Protein AF-0000000081830942 (afdb_homodimer)

Radius of gyration: 25.38 Å; Cα contacts (8 Å, |Δi|>4): 452; chains: 2; bounding box: 50×77×52 Å

Sequence (238 aa):
LKRPHMENINNFLWEEYLHETGSTAAPSSAFALRAPHGFQVNYRLEAVDRRNPVLIRVATVTDTEDYRVKVLFTLVHYDGWSTLFDVWLDSDHPDLHPVGWCQRTGHPLEPPPGQMQTRLKRPHMENINNFLWEEYLHETGSTAAPSSAFALRAPHGFQVNYRLEAVDRRNPVLIRVATVTDTEDYRVKVLFTLVHYDGWSTLFDVWLDSDHPDLHPVGWCQRTGHPLEPPPGQMQTR

Foldseek 3Di:
DPPPPVPCVVPDDPVVVCVVVVHDDDDPVVPDDDDFDDDDFQDWWWFQDPVHRLAIEIWTFHDDDRFKTWIWGQDADVVPDGPIDIDIDGSPDPRIGGPCPCVVVVRDYDYHHPVPPDD/DPPPPVPCPVPDDPVVVCVVVVHDDDDPVVPDDDDFDDDDFQDWWWFQDPVHRLAIEIWTFHDDDRFKTWIWGQDADVVPPGDIDIDIDGSPDPRTGGPCPCVVVVRDYDYHHPVPPDD

pLDDT: mean 82.34, std 19.55, range [29.19, 98.25]

Organism: Nothobranchius furzeri (NCBI:txid105023)

Nearest PDB structures (foldseek):
  3p8h-assembly3_C  TM=7.926E-01  e=5.021E-12  Homo sapiens
  2rjc-assembly3_C  TM=7.967E-01  e=6.761E-12  Homo sapiens
  2rjd-assembly1_A  TM=7.859E-01  e=7.176E-12  Homo sapiens
  2rjc-assembly2_B  TM=7.724E-01  e=1.026E-11  Homo sapiens
  2rjf-assembly1_A  TM=7.878E-01  e=1.466E-11  Homo sapiens

InterPro domains:
  IPR004092 Mbt repeat domain [PF02820] (44-114)
  IPR004092 Mbt repeat domain [PS51079] (12-112)
  IPR004092 Mbt repeat domain [SM00561] (12-112)
  IPR050548 Polycomb group and chromatin remodeling factors [PTHR12247] (39-113)

Secondary structure (DSSP, 8-state):
-------------HHHHHHHHT-EEPPGGGGPPPPPP---TTEEEEEE-TTSTT-EEEEEEEEE-SSEEEEEE----TTS----EEEEEETT-TTEE-TTHHHHHT--EEPPTT-----/-------------HHHHHHHHT-EEPPGGGGPPPPPP---TTEEEEEE-TTSTT-EEEEEEEEE-SSEEEEEEE---TTS---EEEEEEETT-TTEE-TTHHHHHTPPEEPPTT-----

Solvent-accessible surface area (backbone atoms only — not comparable to full-atom values): 13636 Å² total; per-residue (Å²): 131,80,70,76,69,76,66,60,66,58,71,63,48,64,70,59,50,29,64,77,67,70,45,42,68,40,57,70,78,31,59,49,67,75,74,76,61,65,74,50,69,55,20,30,30,31,27,49,35,81,93,44,71,88,41,31,27,40,27,31,27,74,40,75,56,77,64,30,33,26,34,33,38,48,38,59,41,90,87,64,70,49,64,62,52,73,44,78,38,55,46,47,40,88,54,53,37,43,64,62,47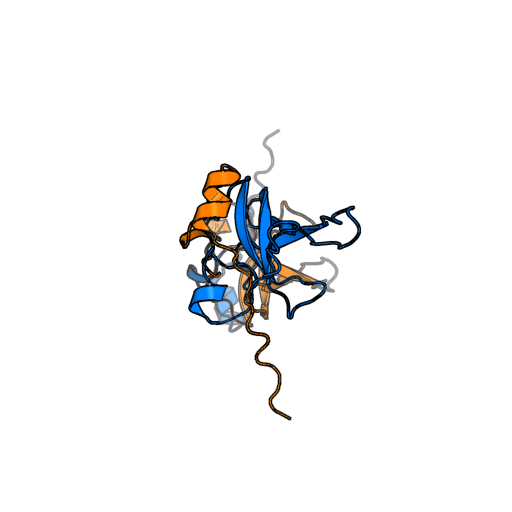,37,71,75,72,68,46,61,65,44,55,39,51,82,50,60,52,82,126,130,78,70,76,68,76,67,62,68,56,72,63,48,65,70,59,50,30,62,76,67,72,45,44,68,41,56,70,77,29,58,50,66,76,72,75,61,65,73,48,68,55,20,32,31,32,29,49,35,80,92,45,72,87,40,31,28,42,27,32,27,74,40,75,55,77,64,30,33,27,34,32,38,48,36,60,39,90,86,64,65,53,58,65,53,73,47,80,38,54,45,48,39,86,53,53,37,43,65,62,46,38,72,76,71,68,46,61,64,43,55,39,53,83,50,60,51,81,127

Structure (mmCIF, N/CA/C/O backbone):
data_AF-0000000081830942-model_v1
#
loop_
_entity.id
_entity.type
_entity.pdbx_description
1 polymer 'Uncharacterized protein'
#
loop_
_atom_site.group_PDB
_atom_site.id
_atom_site.type_symbol
_atom_site.label_atom_id
_atom_site.label_alt_id
_atom_site.label_comp_id
_atom_site.label_asym_id
_atom_site.label_entity_id
_atom_site.label_seq_id
_atom_site.pdbx_PDB_ins_code
_atom_site.Cartn_x
_atom_site.Cartn_y
_atom_site.Cartn_z
_atom_site.occupancy
_atom_site.B_iso_or_equiv
_atom_site.auth_seq_id
_atom_site.auth_comp_id
_atom_site.auth_asym_id
_atom_site.auth_atom_id
_atom_site.pdbx_PDB_model_num
ATOM 1 N N . LEU A 1 1 ? 25.406 36.438 5.25 1 29.19 1 LEU A N 1
ATOM 2 C CA . LEU A 1 1 ? 23.984 36.656 5.043 1 29.19 1 LEU A CA 1
ATOM 3 C C . LEU A 1 1 ? 23.156 35.594 5.715 1 29.19 1 LEU A C 1
ATOM 5 O O . LEU A 1 1 ? 23.25 34.406 5.352 1 29.19 1 LEU A O 1
ATOM 9 N N . LYS A 1 2 ? 22.906 35.688 7.023 1 34.06 2 LYS A N 1
ATOM 10 C CA . LYS A 1 2 ? 22.219 34.75 7.91 1 34.06 2 LYS A CA 1
ATOM 11 C C . LYS A 1 2 ? 20.859 34.344 7.336 1 34.06 2 LYS A C 1
ATOM 13 O O . LYS A 1 2 ? 20.078 35.219 6.902 1 34.06 2 LYS A O 1
ATOM 18 N N . ARG A 1 3 ? 20.75 33.344 6.719 1 38.28 3 ARG A N 1
ATOM 19 C CA . ARG A 1 3 ? 19.5 32.875 6.141 1 38.28 3 ARG A CA 1
ATOM 20 C C . ARG A 1 3 ? 18.328 33.094 7.102 1 38.28 3 ARG A C 1
ATOM 22 O O . ARG A 1 3 ? 18.406 32.719 8.273 1 38.28 3 ARG A O 1
ATOM 29 N N . PRO A 1 4 ? 17.578 34.281 6.953 1 35.97 4 PRO A N 1
ATOM 30 C CA . PRO A 1 4 ? 16.469 34.5 7.895 1 35.97 4 PRO A CA 1
ATOM 31 C C . PRO A 1 4 ? 15.812 33.219 8.359 1 35.97 4 PRO A C 1
ATOM 33 O O . PRO A 1 4 ? 15.656 32.281 7.578 1 35.97 4 PRO A O 1
ATOM 36 N N . HIS A 1 5 ? 16.297 32.625 9.398 1 38 5 HIS A N 1
ATOM 37 C CA . HIS A 1 5 ? 15.594 31.547 10.102 1 38 5 HIS A CA 1
ATOM 38 C C . HIS A 1 5 ? 14.086 31.734 10.016 1 38 5 HIS A C 1
ATOM 40 O O . HIS A 1 5 ? 13.555 32.75 10.445 1 38 5 HIS A O 1
ATOM 46 N N . MET A 1 6 ? 13.492 31.641 8.844 1 38 6 MET A N 1
ATOM 47 C CA . MET A 1 6 ? 12.039 31.734 8.82 1 38 6 MET A CA 1
ATOM 48 C C . MET A 1 6 ? 11.445 31.25 10.141 1 38 6 MET A C 1
ATOM 50 O O . MET A 1 6 ? 11.492 30.062 10.453 1 38 6 MET A O 1
ATOM 54 N N . GLU A 1 7 ? 11.875 31.812 11.211 1 40.22 7 GLU A N 1
ATOM 55 C CA . GLU A 1 7 ? 11.188 31.656 12.484 1 40.22 7 GLU A CA 1
ATOM 56 C C . GLU A 1 7 ? 9.688 31.438 12.281 1 40.22 7 GLU A C 1
ATOM 58 O O . GLU A 1 7 ? 9.008 32.281 11.68 1 40.22 7 GLU A O 1
ATOM 63 N N . ASN A 1 8 ? 9.234 30.406 11.719 1 45.81 8 ASN A N 1
ATOM 64 C CA . ASN A 1 8 ? 7.82 30.047 11.695 1 45.81 8 ASN A CA 1
ATOM 65 C C . ASN A 1 8 ? 7.105 30.547 12.953 1 45.81 8 ASN A C 1
ATOM 67 O O . ASN A 1 8 ? 7.117 29.875 13.984 1 45.81 8 ASN A O 1
ATOM 71 N N . ILE A 1 9 ? 7.262 31.688 13.328 1 47.25 9 ILE A N 1
ATOM 72 C CA . ILE A 1 9 ? 6.547 32.312 14.445 1 47.25 9 ILE A CA 1
ATOM 73 C C . ILE A 1 9 ? 5.07 31.922 14.375 1 47.25 9 ILE A C 1
ATOM 75 O O . ILE A 1 9 ? 4.199 32.781 14.484 1 47.25 9 ILE A O 1
ATOM 79 N N . ASN A 1 10 ? 4.625 31.109 13.453 1 55.53 10 ASN A N 1
ATOM 80 C CA . ASN A 1 10 ? 3.186 30.891 13.414 1 55.53 10 ASN A CA 1
ATOM 81 C C . ASN A 1 10 ? 2.662 30.391 14.766 1 55.53 10 ASN A C 1
ATOM 83 O O . ASN A 1 10 ? 3.334 29.625 15.445 1 55.53 10 ASN A O 1
ATOM 87 N N . ASN A 1 11 ? 2.061 31.312 15.492 1 72.12 11 ASN A N 1
ATOM 88 C CA . ASN A 1 11 ? 1.332 31.141 16.75 1 72.12 11 ASN A CA 1
ATOM 89 C C . ASN A 1 11 ? 0.283 30.031 16.641 1 72.12 11 ASN A C 1
ATOM 91 O O . ASN A 1 11 ? -0.71 30.047 17.375 1 72.12 11 ASN A O 1
ATOM 95 N N . PHE A 1 12 ? 0.471 29.266 15.75 1 84.25 12 PHE A N 1
ATOM 96 C CA . PHE A 1 12 ? -0.52 28.203 15.602 1 84.25 12 PHE A CA 1
ATOM 97 C C . PHE A 1 12 ? -0.335 27.141 16.672 1 84.25 12 PHE A C 1
ATOM 99 O O . PHE A 1 12 ? 0.773 26.641 16.875 1 84.25 12 PHE A O 1
ATOM 106 N N . LEU A 1 13 ? -1.499 26.969 17.375 1 87.38 13 LEU A N 1
ATOM 107 C CA . LEU A 1 13 ? -1.515 25.922 18.391 1 87.38 13 LEU A CA 1
ATOM 108 C C . LEU A 1 13 ? -2.543 24.859 18.047 1 87.38 13 LEU A C 1
ATOM 110 O O . LEU A 1 13 ? -3.742 25.141 17.984 1 87.38 13 LEU A O 1
ATOM 114 N N . TRP A 1 14 ? -2.086 23.609 18 1 92.81 14 TRP A N 1
ATOM 115 C CA . TRP A 1 14 ? -2.969 22.5 17.625 1 92.81 14 TRP A CA 1
ATOM 116 C C . TRP A 1 14 ? -4.098 22.344 18.625 1 92.81 14 TRP A C 1
ATOM 118 O O . TRP A 1 14 ? -5.25 22.125 18.25 1 92.81 14 TRP A O 1
ATOM 128 N N . GLU A 1 15 ? -3.709 22.391 19.844 1 92.94 15 GLU A N 1
ATOM 129 C CA . GLU A 1 15 ? -4.707 22.172 20.891 1 92.94 15 GLU A CA 1
ATOM 130 C C . GLU A 1 15 ? -5.875 23.156 20.75 1 92.94 15 GLU A C 1
ATOM 132 O O . GLU A 1 15 ? -7.039 22.75 20.812 1 92.94 15 GLU A O 1
ATOM 137 N N . GLU A 1 16 ? -5.562 24.391 20.562 1 89.88 16 GLU A N 1
ATOM 138 C CA . GLU A 1 16 ? -6.59 25.406 20.391 1 89.88 16 GLU A CA 1
ATOM 139 C C . GLU A 1 16 ? -7.383 25.188 19.109 1 89.88 16 GLU A C 1
ATOM 141 O O . GLU A 1 16 ? -8.609 25.281 19.109 1 89.88 16 GLU A O 1
ATOM 146 N N . TYR A 1 17 ? -6.723 24.875 18.078 1 89.31 17 TYR A N 1
ATOM 147 C CA . TYR A 1 17 ? -7.348 24.672 16.781 1 89.31 17 TYR A CA 1
ATOM 148 C C . TYR A 1 17 ? -8.328 23.5 16.812 1 89.31 17 TYR A C 1
ATOM 150 O O . TYR A 1 17 ? -9.461 23.625 16.344 1 89.31 17 TYR A O 1
ATOM 158 N N . LEU A 1 18 ? -7.863 22.359 17.375 1 92.56 18 LEU A N 1
ATOM 159 C CA . LEU A 1 18 ? -8.711 21.172 17.469 1 92.56 18 LEU A CA 1
ATOM 160 C C . LEU A 1 18 ? -9.961 21.453 18.297 1 92.56 18 LEU A C 1
ATOM 162 O O . LEU A 1 18 ? -11.062 21.031 17.938 1 92.56 18 LEU A O 1
ATOM 166 N N . HIS A 1 19 ? -9.75 22.188 19.406 1 91.5 19 HIS A N 1
ATOM 167 C CA . HIS A 1 19 ? -10.867 22.531 20.281 1 91.5 19 HIS A CA 1
ATOM 168 C C . HIS A 1 19 ? -11.859 23.453 19.562 1 91.5 19 HIS A C 1
ATOM 170 O O . HIS A 1 19 ? -13.07 23.188 19.578 1 91.5 19 HIS A O 1
ATOM 176 N N . GLU A 1 20 ? -11.414 24.453 18.922 1 86.44 20 GLU A N 1
ATOM 177 C CA . GLU A 1 20 ? -12.25 25.453 18.266 1 86.44 20 GLU A CA 1
ATOM 178 C C . GLU A 1 20 ? -13.031 24.828 17.094 1 86.44 20 GLU A C 1
ATOM 180 O O . GLU A 1 20 ? -14.172 25.219 16.828 1 86.44 20 GLU A O 1
ATOM 185 N N . THR A 1 21 ? -12.438 23.891 16.422 1 85.44 21 THR A N 1
ATOM 186 C CA . THR A 1 21 ? -13.062 23.328 15.227 1 85.44 21 THR A CA 1
ATOM 187 C C . THR A 1 21 ? -13.82 22.047 15.562 1 85.44 21 THR A C 1
ATOM 189 O O . THR A 1 21 ? -14.523 21.5 14.719 1 85.44 21 THR A O 1
ATOM 192 N N . GLY A 1 22 ? -13.641 21.547 16.719 1 89.38 22 GLY A N 1
ATOM 193 C CA . GLY A 1 22 ? -14.273 20.281 17.062 1 89.38 22 GLY A CA 1
ATOM 194 C C . GLY A 1 22 ? -13.711 19.094 16.312 1 89.38 22 GLY A C 1
ATOM 195 O O . GLY A 1 22 ? -14.438 18.172 15.969 1 89.38 22 GLY A O 1
ATOM 196 N N . SER A 1 23 ? -12.414 19.234 16.047 1 89.56 23 SER A N 1
ATOM 197 C CA . SER A 1 23 ? -11.766 18.172 15.273 1 89.56 23 SER A CA 1
ATOM 198 C C . SER A 1 23 ? -10.906 17.281 16.156 1 89.56 23 SER A C 1
ATOM 200 O O . SER A 1 23 ? -10.625 17.625 17.312 1 89.56 23 SER A O 1
ATOM 202 N N . THR A 1 24 ? -10.586 16.062 15.555 1 96.06 24 THR A N 1
ATOM 203 C CA . THR A 1 24 ? -9.773 15.086 16.266 1 96.06 24 THR A CA 1
ATOM 204 C C . THR A 1 24 ? -8.461 14.836 15.531 1 96.06 24 THR A C 1
ATOM 206 O O . THR A 1 24 ? -8.445 14.727 14.305 1 96.06 24 THR A O 1
ATOM 209 N N . ALA A 1 25 ? -7.449 14.82 16.312 1 97.69 25 ALA A N 1
ATOM 210 C CA . ALA A 1 25 ? -6.16 14.438 15.742 1 97.69 25 ALA A CA 1
ATOM 211 C C . ALA A 1 25 ? -6.152 12.969 15.328 1 97.69 25 ALA A C 1
ATOM 213 O O . ALA A 1 25 ? -6.66 12.109 16.062 1 97.69 25 ALA A O 1
ATOM 214 N N . ALA A 1 26 ? -5.578 12.688 14.18 1 98.25 26 ALA A N 1
ATOM 215 C CA . ALA A 1 26 ? -5.363 11.289 13.828 1 98.25 26 ALA A CA 1
ATOM 216 C C . ALA A 1 26 ? -4.449 10.602 14.836 1 98.25 26 ALA A C 1
ATOM 218 O O . ALA A 1 26 ? -3.422 11.164 15.234 1 98.25 26 ALA A O 1
ATOM 219 N N . PRO A 1 27 ? -4.82 9.445 15.203 1 97.31 27 PRO A N 1
ATOM 220 C CA . PRO A 1 27 ? -3.949 8.734 16.141 1 97.31 27 PRO A CA 1
ATOM 221 C C . PRO A 1 27 ? -2.598 8.367 15.539 1 97.31 27 PRO A C 1
ATOM 223 O O . PRO A 1 27 ? -2.508 8.086 14.344 1 97.31 27 PRO A O 1
ATOM 226 N N . SER A 1 28 ? -1.588 8.312 16.406 1 96.38 28 SER A N 1
ATOM 227 C CA . SER A 1 28 ? -0.229 8.031 15.945 1 96.38 28 SER A CA 1
ATOM 228 C C . SER A 1 28 ? -0.146 6.68 15.25 1 96.38 28 SER A C 1
ATOM 230 O O . SER A 1 28 ? 0.65 6.5 14.328 1 96.38 28 SER A O 1
ATOM 232 N N . SER A 1 29 ? -0.905 5.773 15.633 1 95.5 29 SER A N 1
ATOM 233 C CA . SER A 1 29 ? -0.875 4.426 15.078 1 95.5 29 SER A CA 1
ATOM 234 C C . SER A 1 29 ? -1.312 4.418 13.617 1 95.5 29 SER A C 1
ATOM 236 O O . SER A 1 29 ? -1.014 3.479 12.875 1 95.5 29 SER A O 1
ATOM 238 N N . ALA A 1 30 ? -2.002 5.426 13.188 1 96.19 30 ALA A N 1
ATOM 239 C CA . ALA A 1 30 ? -2.488 5.496 11.812 1 96.19 30 ALA A CA 1
ATOM 240 C C . ALA A 1 30 ? -1.345 5.77 10.836 1 96.19 30 ALA A C 1
ATOM 242 O O . ALA A 1 30 ? -1.464 5.504 9.641 1 96.19 30 ALA A O 1
ATOM 243 N N . PHE A 1 31 ? -0.245 6.203 11.352 1 96.31 31 PHE A N 1
ATOM 244 C CA . PHE A 1 31 ? 0.849 6.648 10.492 1 96.31 31 PHE A CA 1
ATOM 245 C C . PHE A 1 31 ? 1.896 5.551 10.336 1 96.31 31 PHE A C 1
ATOM 247 O O . PHE A 1 31 ? 3.047 5.828 9.992 1 96.31 31 PHE A O 1
ATOM 254 N N . ALA A 1 32 ? 1.534 4.359 10.594 1 90.5 32 ALA A N 1
ATOM 255 C CA . ALA A 1 32 ? 2.475 3.25 10.461 1 90.5 32 ALA A CA 1
ATOM 256 C C . ALA A 1 32 ? 2.893 3.055 9.008 1 90.5 32 ALA A C 1
ATOM 258 O O . ALA A 1 32 ? 2.055 3.086 8.102 1 90.5 32 ALA A O 1
ATOM 259 N N . LEU A 1 33 ? 4.188 2.875 8.875 1 87.19 33 LEU A N 1
ATOM 260 C CA . LEU A 1 33 ? 4.719 2.605 7.543 1 87.19 33 LEU A CA 1
ATOM 261 C C . LEU A 1 33 ? 4.578 1.129 7.191 1 87.19 33 LEU A C 1
ATOM 263 O O . LEU A 1 33 ? 4.555 0.274 8.078 1 87.19 33 LEU A O 1
ATOM 267 N N . ARG A 1 34 ? 4.469 0.939 5.934 1 86.38 34 ARG A N 1
ATOM 268 C CA . ARG A 1 34 ? 4.336 -0.431 5.449 1 86.38 34 ARG A CA 1
ATOM 269 C C . ARG A 1 34 ? 5.652 -1.192 5.594 1 86.38 34 ARG A C 1
ATOM 271 O O . ARG A 1 34 ? 6.719 -0.655 5.301 1 86.38 34 ARG A O 1
ATOM 278 N N . ALA A 1 35 ? 5.516 -2.42 6.051 1 86 35 ALA A N 1
ATOM 279 C CA . ALA A 1 35 ? 6.695 -3.273 6.168 1 86 35 ALA A CA 1
ATOM 280 C C . ALA A 1 35 ? 7.211 -3.688 4.793 1 86 35 ALA A C 1
ATOM 282 O O . ALA A 1 35 ? 6.43 -3.867 3.857 1 86 35 ALA A O 1
ATOM 283 N N . PRO A 1 36 ? 8.555 -3.74 4.668 1 88.75 36 PRO A N 1
ATOM 284 C CA . PRO A 1 36 ? 9.07 -4.309 3.42 1 88.75 36 PRO A CA 1
ATOM 285 C C . PRO A 1 36 ? 8.539 -5.711 3.143 1 88.75 36 PRO A C 1
ATOM 287 O O . PRO A 1 36 ? 8.258 -6.469 4.078 1 88.75 36 PRO A O 1
ATOM 290 N N . HIS A 1 37 ? 8.32 -5.836 1.915 1 92.19 37 HIS A N 1
ATOM 291 C CA . HIS A 1 37 ? 7.895 -7.191 1.585 1 92.19 37 HIS A CA 1
ATOM 292 C C . HIS A 1 37 ? 9.086 -8.133 1.474 1 92.19 37 HIS A C 1
ATOM 294 O O . HIS A 1 37 ? 10.234 -7.691 1.527 1 92.19 37 HIS A O 1
ATOM 300 N N . GLY A 1 38 ? 8.945 -9.461 1.44 1 95 38 GLY A N 1
ATOM 301 C CA . GLY A 1 38 ? 10 -10.469 1.437 1 95 38 GLY A CA 1
ATOM 302 C C . GLY A 1 38 ? 10.188 -11.125 0.084 1 95 38 GLY A C 1
ATOM 303 O O . GLY A 1 38 ? 10.938 -12.094 -0.039 1 95 38 GLY A O 1
ATOM 304 N N . PHE A 1 39 ? 9.594 -10.531 -0.965 1 97.56 39 PHE A N 1
ATOM 305 C CA . PHE A 1 39 ? 9.742 -11.117 -2.291 1 97.56 39 PHE A CA 1
ATOM 306 C C . PHE A 1 39 ? 11.125 -10.844 -2.859 1 97.56 39 PHE A C 1
ATOM 308 O O . PHE A 1 39 ? 11.688 -9.766 -2.656 1 97.56 39 PHE A O 1
ATOM 315 N N . GLN A 1 40 ? 11.633 -11.797 -3.545 1 97.06 40 GLN A N 1
ATOM 316 C CA . GLN A 1 40 ? 12.883 -11.664 -4.297 1 97.06 40 GLN A CA 1
ATOM 317 C C . GLN A 1 40 ? 12.711 -12.156 -5.73 1 97.06 40 GLN A C 1
ATOM 319 O O . GLN A 1 40 ? 11.867 -13.008 -6.008 1 97.06 40 GLN A O 1
ATOM 324 N N . VAL A 1 41 ? 13.57 -11.586 -6.566 1 94.81 41 VAL A N 1
ATOM 325 C CA . VAL A 1 41 ? 13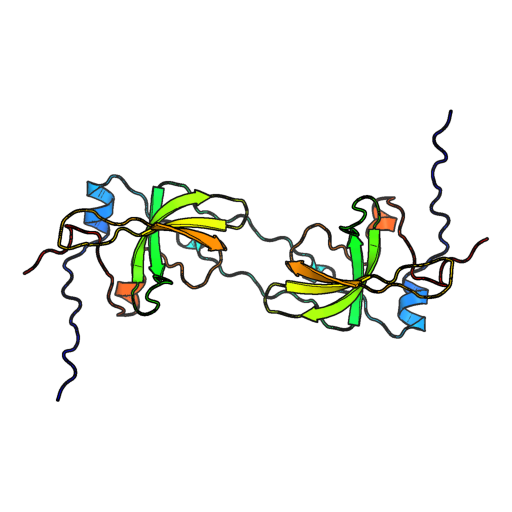.57 -12.016 -7.961 1 94.81 41 VAL A CA 1
ATOM 326 C C . VAL A 1 41 ? 13.828 -13.523 -8.039 1 94.81 41 VAL A C 1
ATOM 328 O O . VAL A 1 41 ? 14.641 -14.055 -7.281 1 94.81 41 VAL A O 1
ATOM 331 N N . ASN A 1 42 ? 13.117 -14.156 -8.883 1 93.5 42 ASN A N 1
ATOM 332 C CA . ASN A 1 42 ? 13.227 -15.586 -9.18 1 93.5 42 ASN A CA 1
ATOM 333 C C . ASN A 1 42 ? 12.359 -16.422 -8.25 1 93.5 42 ASN A C 1
ATOM 335 O O . ASN A 1 42 ? 12.234 -17.641 -8.43 1 93.5 42 ASN A O 1
ATOM 339 N N . TYR A 1 43 ? 11.758 -15.805 -7.312 1 96.88 43 TYR A N 1
ATOM 340 C CA . TYR A 1 43 ? 10.789 -16.547 -6.5 1 96.88 43 TYR A CA 1
ATOM 341 C C . TYR A 1 43 ? 9.609 -17 -7.344 1 96.88 43 TYR A C 1
ATOM 343 O O . TYR A 1 43 ? 9.188 -16.312 -8.266 1 96.88 43 TYR A O 1
ATOM 351 N N . ARG A 1 44 ? 9.07 -18.156 -6.965 1 96.06 44 ARG A N 1
ATOM 352 C CA . ARG A 1 44 ? 7.871 -18.703 -7.594 1 96.06 44 ARG A CA 1
ATOM 353 C C . ARG A 1 44 ? 6.664 -18.578 -6.672 1 96.06 44 ARG A C 1
ATOM 355 O O . ARG A 1 44 ? 6.793 -18.703 -5.453 1 96.06 44 ARG A O 1
ATOM 362 N N . LEU A 1 45 ? 5.559 -18.344 -7.277 1 97.25 45 LEU A N 1
ATOM 363 C CA . LEU A 1 45 ? 4.297 -18.188 -6.562 1 97.25 45 LEU A CA 1
ATOM 364 C C . LEU A 1 45 ? 3.111 -18.516 -7.469 1 97.25 45 LEU A C 1
ATOM 366 O O . LEU A 1 45 ? 3.299 -18.906 -8.625 1 97.25 45 LEU A O 1
ATOM 370 N N . GLU A 1 46 ? 1.957 -18.609 -6.867 1 96.5 46 GLU A N 1
ATOM 371 C CA . GLU A 1 46 ? 0.697 -18.719 -7.594 1 96.5 46 GLU A CA 1
ATOM 372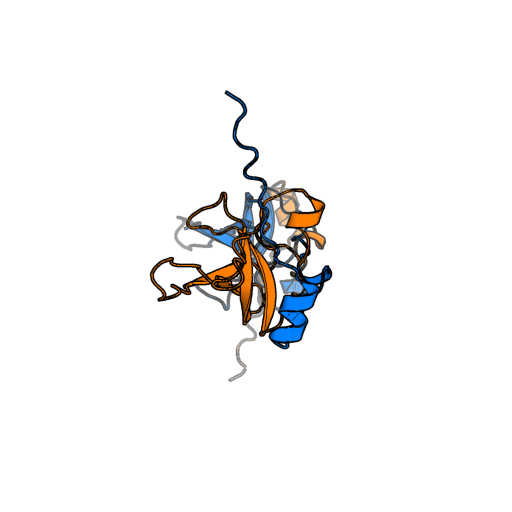 C C . GLU A 1 46 ? -0.024 -17.375 -7.656 1 96.5 46 GLU A C 1
ATOM 374 O O . GLU A 1 46 ? -0.125 -16.672 -6.652 1 96.5 46 GLU A O 1
ATOM 379 N N . ALA A 1 47 ? -0.419 -16.953 -8.875 1 96.56 47 ALA A N 1
ATOM 380 C CA . ALA A 1 47 ? -1.062 -15.648 -9 1 96.56 47 ALA A CA 1
ATOM 381 C C . ALA A 1 47 ? -2.283 -15.727 -9.914 1 96.56 47 ALA A C 1
ATOM 383 O O . ALA A 1 47 ? -2.285 -16.484 -10.891 1 96.56 47 ALA A O 1
ATOM 384 N N . VAL A 1 48 ? -3.283 -14.906 -9.562 1 95.81 48 VAL A N 1
ATOM 385 C CA . VAL A 1 48 ? -4.469 -14.773 -10.398 1 95.81 48 VAL A CA 1
ATOM 386 C C . VAL A 1 48 ? -4.109 -14.031 -11.688 1 95.81 48 VAL A C 1
ATOM 388 O O . VAL A 1 48 ? -3.457 -12.984 -11.641 1 95.81 48 VAL A O 1
ATOM 391 N N . ASP A 1 49 ? -4.496 -14.609 -12.789 1 89.75 49 ASP A N 1
ATOM 392 C CA . ASP A 1 49 ? -4.359 -13.914 -14.062 1 89.75 49 ASP A CA 1
ATOM 393 C C . ASP A 1 49 ? -5.406 -12.812 -14.203 1 89.75 49 ASP A C 1
ATOM 395 O O . ASP A 1 49 ? -6.586 -13.094 -14.43 1 89.75 49 ASP A O 1
ATOM 399 N N . ARG A 1 50 ? -4.988 -11.625 -14.219 1 88 50 ARG A N 1
ATOM 400 C CA . ARG A 1 50 ? -5.922 -10.5 -14.195 1 88 50 ARG A CA 1
ATOM 401 C C . ARG A 1 50 ? -6.68 -10.391 -15.516 1 88 50 ARG A C 1
ATOM 403 O O . ARG A 1 50 ? -7.754 -9.789 -15.57 1 88 50 ARG A O 1
ATOM 410 N N . ARG A 1 51 ? -6.094 -10.875 -16.578 1 84.75 51 ARG A N 1
ATOM 411 C CA . ARG A 1 51 ? -6.766 -10.906 -17.859 1 84.75 51 ARG A CA 1
ATOM 412 C C . ARG A 1 51 ? -7.859 -11.969 -17.891 1 84.75 51 ARG A C 1
ATOM 414 O O . ARG A 1 51 ? -8.812 -11.875 -18.672 1 84.75 51 ARG A O 1
ATOM 421 N N . ASN A 1 52 ? -7.66 -12.945 -17.062 1 87.31 52 ASN A N 1
ATOM 422 C CA . ASN A 1 52 ? -8.641 -14.008 -16.844 1 87.31 52 ASN A CA 1
ATOM 423 C C . ASN A 1 52 ? -8.742 -14.367 -15.359 1 87.31 52 ASN A C 1
ATOM 425 O O . ASN A 1 52 ? -8.203 -15.383 -14.93 1 87.31 52 ASN A O 1
ATOM 429 N N . PRO A 1 53 ? -9.516 -13.641 -14.602 1 91.38 53 PRO A N 1
ATOM 430 C CA . PRO A 1 53 ? -9.469 -13.695 -13.141 1 91.38 53 PRO A CA 1
ATOM 431 C C . PRO A 1 53 ? -9.945 -15.039 -12.586 1 91.38 53 PRO A C 1
ATOM 433 O O . PRO A 1 53 ? -9.812 -15.305 -11.391 1 91.38 53 PRO A O 1
ATOM 436 N N . VAL A 1 54 ? -10.367 -15.992 -13.391 1 91.31 54 VAL A N 1
ATOM 437 C CA . VAL A 1 54 ? -10.766 -17.312 -12.922 1 91.31 54 VAL A CA 1
ATOM 438 C C . VAL A 1 54 ? -9.539 -18.234 -12.867 1 91.31 54 VAL A C 1
ATOM 440 O O . VAL A 1 54 ? -9.578 -19.297 -12.25 1 91.31 54 VAL A O 1
ATOM 443 N N . LEU A 1 55 ? -8.516 -17.797 -13.547 1 90.25 55 LEU A N 1
ATOM 444 C CA . LEU A 1 55 ? -7.34 -18.656 -13.656 1 90.25 55 LEU A CA 1
ATOM 445 C C . LEU A 1 55 ? -6.273 -18.234 -12.648 1 90.25 55 LEU A C 1
ATOM 447 O O . LEU A 1 55 ? -6 -17.047 -12.477 1 90.25 55 LEU A O 1
ATOM 451 N N . ILE A 1 56 ? -5.777 -19.156 -11.945 1 93.81 56 ILE A N 1
ATOM 452 C CA . ILE A 1 56 ? -4.574 -19 -11.141 1 93.81 56 ILE A CA 1
ATOM 453 C C . ILE A 1 56 ? -3.408 -19.734 -11.805 1 93.81 56 ILE A C 1
ATOM 455 O O . ILE A 1 56 ? -3.527 -20.906 -12.164 1 93.81 56 ILE A O 1
ATOM 459 N N . ARG A 1 57 ? -2.277 -19 -12.023 1 92.44 57 ARG A N 1
ATOM 460 C CA . ARG A 1 57 ? -1.158 -19.547 -12.773 1 92.44 57 ARG A CA 1
ATOM 461 C C . ARG A 1 57 ? 0.133 -19.484 -11.969 1 92.44 57 ARG A C 1
ATOM 463 O O . ARG A 1 57 ? 0.258 -18.672 -11.047 1 92.44 57 ARG A O 1
ATOM 470 N N . VAL A 1 58 ? 1.033 -20.391 -12.391 1 92.94 58 VAL A N 1
ATOM 471 C CA . VAL A 1 58 ? 2.406 -20.281 -11.906 1 92.94 58 VAL A CA 1
ATOM 472 C C . VAL A 1 58 ? 3.006 -18.953 -12.383 1 92.94 58 VAL A C 1
ATOM 474 O O . VAL A 1 58 ? 2.855 -18.578 -13.555 1 92.94 58 VAL A O 1
ATOM 477 N N . ALA A 1 59 ? 3.625 -18.281 -11.391 1 94.19 59 ALA A N 1
ATOM 478 C CA . ALA A 1 59 ? 4.234 -16.984 -11.719 1 94.19 59 ALA A CA 1
ATOM 479 C C . ALA A 1 59 ? 5.637 -16.875 -11.125 1 94.19 59 ALA A C 1
ATOM 481 O O . ALA A 1 59 ? 5.969 -17.578 -10.164 1 94.19 59 ALA A O 1
ATOM 482 N N . THR A 1 60 ? 6.457 -16.062 -11.758 1 93.94 60 THR A N 1
ATOM 483 C CA . THR A 1 60 ? 7.816 -15.766 -11.328 1 93.94 60 THR A CA 1
ATOM 484 C C . THR A 1 60 ? 7.969 -14.281 -10.992 1 93.94 60 THR A C 1
ATOM 486 O O . THR A 1 60 ? 7.496 -13.422 -11.734 1 93.94 60 THR A O 1
ATOM 489 N N . VAL A 1 61 ? 8.57 -14.047 -9.828 1 96.06 61 VAL A N 1
ATOM 490 C CA . VAL A 1 61 ? 8.93 -12.664 -9.547 1 96.06 61 VAL A CA 1
ATOM 491 C C . VAL A 1 61 ? 10.102 -12.242 -10.422 1 96.06 61 VAL A C 1
ATOM 493 O O . VAL A 1 61 ? 11.18 -12.836 -10.352 1 96.06 61 VAL A O 1
ATOM 496 N N . THR A 1 62 ? 9.922 -11.195 -11.227 1 95.06 62 THR A N 1
ATOM 497 C CA . THR A 1 62 ? 10.961 -10.82 -12.18 1 95.06 62 THR A CA 1
ATOM 498 C C . THR A 1 62 ? 11.594 -9.484 -11.789 1 95.06 62 THR A C 1
ATOM 500 O O . THR A 1 62 ? 12.664 -9.125 -12.273 1 95.06 62 THR A O 1
ATOM 503 N N . ASP A 1 63 ? 10.93 -8.734 -10.914 1 96.56 63 ASP A N 1
ATOM 504 C CA . ASP A 1 63 ? 11.43 -7.461 -10.414 1 96.56 63 ASP A CA 1
ATOM 505 C C . ASP A 1 63 ? 10.719 -7.062 -9.125 1 96.56 63 ASP A C 1
ATOM 507 O O . ASP A 1 63 ? 9.633 -7.566 -8.82 1 96.56 63 ASP A O 1
ATOM 511 N N . THR A 1 64 ? 11.43 -6.262 -8.336 1 96.69 64 THR A N 1
ATOM 512 C CA . THR A 1 64 ? 10.836 -5.805 -7.082 1 96.69 64 THR A CA 1
ATOM 513 C C . THR A 1 64 ? 11.047 -4.305 -6.898 1 96.69 64 THR A C 1
ATOM 515 O O . THR A 1 64 ? 12.086 -3.768 -7.297 1 96.69 64 THR A O 1
ATOM 518 N N . GLU A 1 65 ? 10.062 -3.65 -6.449 1 94.94 65 GLU A N 1
ATOM 519 C CA . GLU A 1 65 ? 10.117 -2.309 -5.879 1 94.94 65 GLU A CA 1
ATOM 520 C C . GLU A 1 65 ? 9.742 -2.32 -4.398 1 94.94 65 GLU A C 1
ATOM 522 O O . GLU A 1 65 ? 9.492 -3.381 -3.826 1 94.94 65 GLU A O 1
ATOM 527 N N . ASP A 1 66 ? 9.75 -1.266 -3.807 1 90 66 ASP A N 1
ATOM 528 C CA . ASP A 1 66 ? 9.555 -1.18 -2.363 1 90 66 ASP A CA 1
ATOM 529 C C . ASP A 1 66 ? 8.219 -1.797 -1.956 1 90 66 ASP A C 1
ATOM 531 O O . ASP A 1 66 ? 8.141 -2.537 -0.973 1 90 66 ASP A O 1
ATOM 535 N N . TYR A 1 67 ? 7.195 -1.539 -2.711 1 90.62 67 TYR A N 1
ATOM 536 C CA . TYR A 1 67 ? 5.879 -1.986 -2.273 1 90.62 67 TYR A CA 1
ATOM 537 C C . TYR A 1 67 ? 5.16 -2.738 -3.389 1 90.62 67 TYR A C 1
ATOM 539 O O . TYR A 1 67 ? 3.961 -3.006 -3.291 1 90.62 67 TYR A O 1
ATOM 547 N N . ARG A 1 68 ? 5.922 -3.092 -4.395 1 94.94 68 ARG A N 1
ATOM 548 C CA . ARG A 1 68 ? 5.348 -3.785 -5.543 1 94.94 68 ARG A CA 1
ATOM 549 C C . ARG A 1 68 ? 6.27 -4.902 -6.023 1 94.94 68 ARG A C 1
ATOM 551 O O . ARG A 1 68 ? 7.473 -4.879 -5.766 1 94.94 68 ARG A O 1
ATOM 558 N N . VAL A 1 69 ? 5.652 -5.844 -6.742 1 97.06 69 VAL A N 1
ATOM 559 C CA . VAL A 1 69 ? 6.391 -6.93 -7.375 1 97.06 69 VAL A CA 1
ATOM 560 C C . VAL A 1 69 ? 5.918 -7.109 -8.812 1 97.06 69 VAL A C 1
ATOM 562 O O . VAL A 1 69 ? 4.73 -6.945 -9.109 1 97.06 69 VAL A O 1
ATOM 565 N N . LYS A 1 70 ? 6.895 -7.387 -9.672 1 96.81 70 LYS A N 1
ATOM 566 C CA . LYS A 1 70 ? 6.578 -7.766 -11.039 1 96.81 70 LYS A CA 1
ATOM 567 C C . LYS A 1 70 ? 6.523 -9.281 -11.195 1 96.81 70 LYS A C 1
ATOM 569 O O . LYS A 1 70 ? 7.477 -9.984 -10.844 1 96.81 70 LYS A O 1
ATOM 574 N N . VAL A 1 71 ? 5.375 -9.711 -11.68 1 96.12 71 VAL A N 1
ATOM 575 C CA . VAL A 1 71 ? 5.246 -11.156 -11.828 1 96.12 71 VAL A CA 1
ATOM 576 C C . VAL A 1 71 ? 5.039 -11.508 -13.305 1 96.12 71 VAL A C 1
ATOM 578 O O . VAL A 1 71 ? 4.348 -10.789 -14.023 1 96.12 71 VAL A O 1
ATOM 581 N N . LEU A 1 72 ? 5.699 -12.523 -13.742 1 91.88 72 LEU A N 1
ATOM 582 C CA . LEU A 1 72 ? 5.605 -13.078 -15.086 1 91.88 72 LEU A CA 1
ATOM 583 C C . LEU A 1 72 ? 4.836 -14.398 -15.078 1 91.88 72 LEU A C 1
ATOM 585 O O . LEU A 1 72 ? 5.176 -15.312 -14.32 1 91.88 72 LEU A O 1
ATOM 589 N N . PHE A 1 73 ? 3.781 -14.312 -15.859 1 87.44 73 PHE A N 1
ATOM 590 C CA . PHE A 1 73 ? 2.996 -15.539 -16.016 1 87.44 73 PHE A CA 1
ATOM 591 C C . PHE A 1 73 ? 3.559 -16.406 -17.125 1 87.44 73 PHE A C 1
ATOM 593 O O . PHE A 1 73 ? 3.959 -15.906 -18.172 1 87.44 73 PHE A O 1
ATOM 600 N N . THR A 1 74 ? 3.768 -17.594 -16.797 1 69.88 74 THR A N 1
ATOM 601 C CA . THR A 1 74 ? 4.133 -18.562 -17.844 1 69.88 74 THR A CA 1
ATOM 602 C C . THR A 1 74 ? 2.885 -19.109 -18.531 1 69.88 74 THR A C 1
ATOM 604 O O . THR A 1 74 ? 1.996 -19.656 -17.859 1 69.88 74 THR A O 1
ATOM 607 N N . LEU A 1 75 ? 2.576 -18.578 -19.844 1 60.72 75 LEU A N 1
ATOM 608 C CA . LEU A 1 75 ? 1.375 -19.016 -20.547 1 60.72 75 LEU A CA 1
ATOM 609 C C . LEU A 1 75 ? 1.674 -20.219 -21.438 1 60.72 75 LEU A C 1
ATOM 611 O O . LEU A 1 75 ? 2.77 -20.328 -21.984 1 60.72 75 LEU A O 1
ATOM 615 N N . VAL A 1 76 ? 0.788 -21.203 -21.266 1 51.66 76 VAL A N 1
ATOM 616 C CA . VAL A 1 76 ? 0.815 -22.359 -22.156 1 51.66 76 VAL A CA 1
ATOM 617 C C . VAL A 1 76 ? 0.181 -21.984 -23.5 1 51.66 76 VAL A C 1
ATOM 619 O O . VAL A 1 76 ? -0.958 -21.5 -23.547 1 51.66 76 VAL A O 1
ATOM 622 N N . HIS A 1 77 ? 0.913 -21.375 -24.406 1 50.66 77 HIS A N 1
ATOM 623 C CA . HIS A 1 77 ? 0.207 -21.328 -25.688 1 50.66 77 HIS A CA 1
ATOM 624 C C . HIS A 1 77 ? 0.448 -22.609 -26.5 1 50.66 77 HIS A C 1
ATOM 626 O O . HIS A 1 77 ? 1.52 -23.203 -26.406 1 50.66 77 HIS A O 1
ATOM 632 N N . TYR A 1 78 ? -0.544 -23.281 -26.75 1 48.62 78 TYR A N 1
ATOM 633 C CA . TYR A 1 78 ? -0.484 -24.453 -27.609 1 48.62 78 TYR A CA 1
ATOM 634 C C . TYR A 1 78 ? 0.562 -24.281 -28.703 1 48.62 78 TYR A C 1
ATOM 636 O O . TYR A 1 78 ? 1.226 -25.234 -29.109 1 48.62 78 TYR A O 1
ATOM 644 N N . ASP A 1 79 ? 0.472 -23.297 -29.359 1 49.59 79 ASP A N 1
ATOM 645 C CA . ASP A 1 79 ? 1.247 -23.234 -30.594 1 49.59 79 ASP A CA 1
ATOM 646 C C . ASP A 1 79 ? 2.672 -22.75 -30.312 1 49.59 79 ASP A C 1
ATOM 648 O O . ASP A 1 79 ? 3.443 -22.516 -31.25 1 49.59 79 ASP A O 1
ATOM 652 N N . GLY A 1 80 ? 3.338 -22.703 -29.203 1 47.69 80 GLY A N 1
ATOM 653 C CA . GLY A 1 80 ? 4.758 -22.453 -29.016 1 47.69 80 GLY A CA 1
ATOM 654 C C . GLY A 1 80 ? 5.055 -21.125 -28.344 1 47.69 80 GLY A C 1
ATOM 655 O O . GLY A 1 80 ? 6.055 -20.984 -27.641 1 47.69 80 GLY A O 1
ATOM 656 N N . TRP A 1 81 ? 4.75 -19.938 -28.906 1 51.41 81 TRP A N 1
ATOM 657 C CA . TRP A 1 81 ? 5.258 -18.641 -28.469 1 51.41 81 TRP A CA 1
ATOM 658 C C . TRP A 1 81 ? 4.637 -18.234 -27.141 1 51.41 81 TRP A C 1
ATOM 660 O O . TRP A 1 81 ? 3.412 -18.234 -27 1 51.41 81 TRP A O 1
ATOM 670 N N . SER A 1 82 ? 5.105 -18.75 -26.125 1 55.38 82 SER A N 1
ATOM 671 C CA . SER A 1 82 ? 4.562 -18.406 -24.812 1 55.38 82 SER A CA 1
ATOM 672 C C . SER A 1 82 ? 4.527 -16.891 -24.609 1 55.38 82 SER A C 1
ATOM 674 O O . SER A 1 82 ? 5.508 -16.203 -24.891 1 55.38 82 SER A O 1
ATOM 676 N N . THR A 1 83 ? 3.328 -16.375 -24.828 1 56.31 83 THR A N 1
ATOM 677 C CA . THR A 1 83 ? 3.205 -14.961 -24.484 1 56.31 83 THR A CA 1
ATOM 678 C C . THR A 1 83 ? 3.334 -14.766 -22.969 1 56.31 83 THR A C 1
ATOM 680 O O . THR A 1 83 ? 2.668 -15.445 -22.188 1 56.31 83 THR A O 1
ATOM 683 N N . LEU A 1 84 ? 4.531 -14.445 -22.516 1 65.19 84 LEU A N 1
ATOM 684 C CA . LEU A 1 84 ? 4.773 -14.008 -21.141 1 65.19 84 LEU A CA 1
ATOM 685 C C . LEU A 1 84 ? 4.461 -12.523 -20.984 1 65.19 84 LEU A C 1
ATOM 687 O O . LEU A 1 84 ? 4.699 -11.727 -21.891 1 65.19 84 LEU A O 1
ATOM 691 N N . PHE A 1 85 ? 3.551 -12.273 -20.062 1 77.88 85 PHE A N 1
ATOM 692 C CA . PHE A 1 85 ? 3.371 -10.859 -19.766 1 77.88 85 PHE A CA 1
ATOM 693 C C . PHE A 1 85 ? 3.662 -10.586 -18.297 1 77.88 85 PHE A C 1
ATOM 695 O O . PHE A 1 85 ? 3.379 -11.422 -17.422 1 77.88 85 PHE A O 1
ATOM 702 N N . ASP A 1 86 ? 4.348 -9.516 -18.078 1 86.5 86 ASP A N 1
ATOM 703 C CA . ASP A 1 86 ? 4.656 -9.055 -16.719 1 86.5 86 ASP A CA 1
ATOM 704 C C . ASP A 1 86 ? 3.641 -8.016 -16.25 1 86.5 86 ASP A C 1
ATOM 706 O O . ASP A 1 86 ? 3.115 -7.246 -17.062 1 86.5 86 ASP A O 1
ATOM 710 N N . VAL A 1 87 ? 3.309 -8.211 -15.078 1 93.44 87 VAL A N 1
ATOM 711 C CA . VAL A 1 87 ? 2.41 -7.227 -14.477 1 93.44 87 VAL A CA 1
ATOM 712 C C . VAL A 1 87 ? 2.953 -6.789 -13.117 1 93.44 87 VAL A C 1
ATOM 714 O O . VAL A 1 87 ? 3.449 -7.609 -12.344 1 93.44 87 VAL A O 1
ATOM 717 N N . TRP A 1 88 ? 2.943 -5.523 -12.836 1 95.69 88 TRP A N 1
ATOM 718 C CA . TRP A 1 88 ? 3.244 -5.02 -11.5 1 95.69 88 TRP A CA 1
ATOM 719 C C . TRP A 1 88 ? 2.025 -5.133 -10.594 1 95.69 88 TRP A C 1
ATOM 721 O O . TRP A 1 88 ? 0.918 -4.742 -10.977 1 95.69 88 TRP A O 1
ATOM 731 N N . LEU A 1 89 ? 2.229 -5.656 -9.461 1 95.44 89 LEU A N 1
ATOM 732 C CA . LEU A 1 89 ? 1.22 -5.73 -8.406 1 95.44 89 LEU A CA 1
ATOM 733 C C . LEU A 1 89 ? 1.768 -5.191 -7.094 1 95.44 89 LEU A C 1
ATOM 735 O O . LEU A 1 89 ? 2.971 -5.266 -6.836 1 95.44 89 LEU A O 1
ATOM 739 N N . ASP A 1 90 ? 0.79 -4.691 -6.297 1 93.75 90 ASP A N 1
ATOM 740 C CA . ASP A 1 90 ? 1.19 -4.457 -4.91 1 93.75 90 ASP A CA 1
ATOM 741 C C . ASP A 1 90 ? 1.662 -5.75 -4.254 1 93.75 90 ASP A C 1
ATOM 743 O O . ASP A 1 90 ? 1.076 -6.812 -4.469 1 93.75 90 ASP A O 1
ATOM 747 N N . SER A 1 91 ? 2.715 -5.625 -3.447 1 95.25 91 SER A N 1
ATOM 748 C CA . SER A 1 91 ? 3.279 -6.809 -2.807 1 95.25 91 SER A CA 1
ATOM 749 C C . SER A 1 91 ? 2.271 -7.469 -1.874 1 95.25 91 SER A C 1
ATOM 751 O O . SER A 1 91 ? 2.389 -8.656 -1.562 1 95.25 91 SER A O 1
ATOM 753 N N . ASP A 1 92 ? 1.324 -6.691 -1.416 1 93.88 92 ASP A N 1
ATOM 754 C CA . ASP A 1 92 ? 0.298 -7.234 -0.533 1 93.88 92 ASP A CA 1
ATOM 755 C C . ASP A 1 92 ? -1.009 -7.469 -1.289 1 93.88 92 ASP A C 1
ATOM 757 O O . ASP A 1 92 ? -2.092 -7.375 -0.709 1 93.88 92 ASP A O 1
ATOM 761 N N . HIS A 1 93 ? -0.947 -7.668 -2.5 1 93.94 93 HIS A N 1
ATOM 762 C CA . HIS A 1 93 ? -2.141 -7.914 -3.301 1 93.94 93 HIS A CA 1
ATOM 763 C C . HIS A 1 93 ? -2.744 -9.281 -2.99 1 93.94 93 HIS A C 1
ATOM 765 O O . HIS A 1 93 ? -2.025 -10.273 -2.912 1 93.94 93 HIS A O 1
ATOM 771 N N . PRO A 1 94 ? -4.027 -9.344 -2.902 1 94.38 94 PRO A N 1
ATOM 772 C CA . PRO A 1 94 ? -4.676 -10.602 -2.529 1 94.38 94 PRO A CA 1
ATOM 773 C C . PRO A 1 94 ? -4.605 -11.656 -3.635 1 94.38 94 PRO A C 1
ATOM 775 O O . PRO A 1 94 ? -4.922 -12.828 -3.402 1 94.38 94 PRO A O 1
ATOM 778 N N . ASP A 1 95 ? -4.195 -11.305 -4.809 1 96 95 ASP A N 1
ATOM 779 C CA . ASP A 1 95 ? -4.129 -12.227 -5.938 1 96 95 ASP A CA 1
ATOM 780 C C . ASP A 1 95 ? -2.801 -12.984 -5.949 1 96 95 ASP A C 1
ATOM 782 O O . ASP A 1 95 ? -2.564 -13.812 -6.828 1 96 95 ASP A O 1
ATOM 786 N N . LEU A 1 96 ? -1.965 -12.695 -5.078 1 97.56 96 LEU A N 1
ATOM 787 C CA . LEU A 1 96 ? -0.704 -13.414 -4.922 1 97.56 96 LEU A CA 1
ATOM 788 C C . LEU A 1 96 ? -0.818 -14.492 -3.85 1 97.56 96 LEU A C 1
ATOM 790 O O . LEU A 1 96 ? -1.235 -14.211 -2.725 1 97.56 96 LEU A O 1
ATOM 794 N N . HIS A 1 97 ? -0.408 -15.641 -4.219 1 98 97 HIS A N 1
ATOM 795 C CA . HIS A 1 97 ? -0.527 -16.766 -3.289 1 98 97 HIS A CA 1
ATOM 796 C C . HIS A 1 97 ? 0.76 -17.578 -3.24 1 98 97 HIS A C 1
ATOM 798 O O . HIS A 1 97 ? 1.443 -17.734 -4.258 1 98 97 HIS A O 1
ATOM 804 N N . PRO A 1 98 ? 1.027 -18.078 -2.049 1 98.19 98 PRO A N 1
ATOM 805 C CA . PRO A 1 98 ? 2.207 -18.953 -1.946 1 98.19 98 PRO A CA 1
ATOM 806 C C . PRO A 1 98 ? 2.059 -20.25 -2.732 1 98.19 98 PRO A C 1
ATOM 808 O O . PRO A 1 98 ? 0.938 -20.672 -3.035 1 98.19 98 PRO A O 1
ATOM 811 N N . VAL A 1 99 ? 3.143 -20.734 -2.969 1 96.81 99 VAL A N 1
ATOM 812 C CA . VAL A 1 99 ? 3.176 -22.047 -3.602 1 96.81 99 VAL A CA 1
ATOM 813 C C . VAL A 1 99 ? 2.328 -23.031 -2.799 1 96.81 99 VAL A C 1
ATOM 815 O O . VAL A 1 99 ? 2.408 -23.078 -1.568 1 96.81 99 VAL A O 1
ATOM 818 N N . GLY A 1 100 ? 1.466 -23.812 -3.496 1 95.88 100 GLY A N 1
ATOM 819 C CA . GLY A 1 100 ? 0.664 -24.844 -2.84 1 95.88 100 GLY A CA 1
ATOM 820 C C . GLY A 1 100 ? -0.719 -24.344 -2.449 1 95.88 100 GLY A C 1
ATOM 821 O O . GLY A 1 100 ? -1.557 -25.141 -2.002 1 95.88 100 GLY A O 1
ATOM 822 N N . TRP A 1 101 ? -0.952 -23.062 -2.584 1 97.06 101 TRP A N 1
ATOM 823 C CA . TRP A 1 101 ? -2.234 -22.5 -2.188 1 97.06 101 TRP A CA 1
ATOM 824 C C . TRP A 1 101 ? -3.383 -23.156 -2.945 1 97.06 101 TRP A C 1
ATOM 826 O O . TRP A 1 101 ? -4.391 -23.531 -2.348 1 97.06 101 TRP A O 1
ATOM 836 N N . CYS A 1 102 ? -3.291 -23.344 -4.219 1 95.75 102 CYS A N 1
ATOM 837 C CA . CYS A 1 102 ? -4.34 -23.953 -5.031 1 95.75 102 CYS A CA 1
ATOM 838 C C . CYS A 1 102 ? -4.641 -25.375 -4.562 1 95.75 102 CYS A C 1
ATOM 840 O O . CYS A 1 102 ? -5.805 -25.75 -4.43 1 95.75 102 CYS A O 1
ATOM 842 N N . GLN A 1 103 ? -3.609 -26.125 -4.375 1 93.56 103 GLN A N 1
ATOM 843 C CA . GLN A 1 103 ? -3.783 -27.484 -3.893 1 93.56 103 GLN A CA 1
ATOM 844 C C . GLN A 1 103 ? -4.543 -27.516 -2.568 1 93.56 103 GLN A C 1
ATOM 846 O O . GLN A 1 103 ? -5.48 -28.297 -2.4 1 93.56 103 GLN A O 1
ATOM 851 N N . ARG A 1 104 ? -4.172 -26.641 -1.703 1 95.69 104 ARG A N 1
ATOM 852 C CA . ARG A 1 104 ? -4.762 -26.609 -0.368 1 95.69 104 ARG A CA 1
ATOM 853 C C . ARG A 1 104 ? -6.227 -26.188 -0.427 1 95.69 104 ARG A C 1
ATOM 855 O O . ARG A 1 104 ? -7.043 -26.656 0.365 1 95.69 104 ARG A O 1
ATOM 862 N N . THR A 1 105 ? -6.594 -25.359 -1.336 1 95.31 105 THR A N 1
ATOM 863 C CA . THR A 1 105 ? -7.934 -24.781 -1.363 1 95.31 105 THR A CA 1
ATOM 864 C C . THR A 1 105 ? -8.812 -25.516 -2.375 1 95.31 105 THR A C 1
ATOM 866 O O . THR A 1 105 ? -10.023 -25.281 -2.445 1 95.31 105 THR A O 1
ATOM 869 N N . GLY A 1 106 ? -8.188 -26.328 -3.182 1 93 106 GLY A N 1
ATOM 870 C CA . GLY A 1 106 ? -8.945 -27.078 -4.172 1 93 106 GLY A CA 1
ATOM 871 C C . GLY A 1 106 ? -9.156 -26.312 -5.465 1 93 106 GLY A C 1
ATOM 872 O O . GLY A 1 106 ? -9.938 -26.75 -6.32 1 93 106 GLY A O 1
ATOM 873 N N . HIS A 1 107 ? -8.508 -25.188 -5.648 1 92.75 107 HIS A N 1
ATOM 874 C CA . HIS A 1 107 ? -8.57 -24.422 -6.895 1 92.75 107 HIS A CA 1
ATOM 875 C C . HIS A 1 107 ? -7.629 -25.016 -7.941 1 92.75 107 HIS A C 1
ATOM 877 O O . HIS A 1 107 ? -6.508 -25.422 -7.621 1 92.75 107 HIS A O 1
ATOM 883 N N . PRO A 1 108 ? -8.07 -25.078 -9.195 1 91.44 108 PRO A N 1
ATOM 884 C CA . PRO A 1 108 ? -7.152 -25.562 -10.227 1 91.44 108 PRO A CA 1
ATOM 885 C C . PRO A 1 108 ? -5.992 -24.609 -10.484 1 91.44 108 PRO A C 1
ATOM 887 O O . PRO A 1 108 ? -6.176 -23.391 -10.469 1 91.44 108 PRO A O 1
ATOM 890 N N . LEU A 1 109 ? -4.871 -25.188 -10.641 1 92.94 109 LEU A N 1
ATOM 891 C CA . LEU A 1 109 ? -3.682 -24.438 -11.008 1 92.94 109 LEU A CA 1
ATOM 892 C C . LEU A 1 109 ? -3.326 -24.656 -12.477 1 92.94 109 LEU A C 1
ATOM 894 O O . LEU A 1 109 ? -3.273 -25.812 -12.93 1 92.94 109 LEU A O 1
ATOM 898 N N . GLU A 1 110 ? -3.148 -23.5 -13.156 1 87.62 110 GLU A N 1
ATOM 899 C CA . GLU A 1 110 ? -2.65 -23.609 -14.523 1 87.62 110 GLU A CA 1
ATOM 900 C C . GLU A 1 110 ? -1.135 -23.797 -14.547 1 87.62 110 GLU A C 1
ATOM 902 O O . GLU A 1 110 ? -0.393 -22.875 -14.188 1 87.62 110 GLU A O 1
ATOM 907 N N . PRO A 1 111 ? -0.71 -24.953 -14.945 1 83.25 111 PRO A N 1
ATOM 908 C CA . PRO A 1 111 ? 0.737 -25.172 -14.984 1 83.25 111 PRO A CA 1
ATOM 909 C C . PRO A 1 111 ? 1.43 -24.406 -16.094 1 83.25 111 PRO A C 1
ATOM 911 O O . PRO A 1 111 ? 0.765 -23.875 -17 1 83.25 111 PRO A O 1
ATOM 914 N N . PRO A 1 112 ? 2.777 -24.234 -15.867 1 77.81 112 PRO A N 1
ATOM 915 C CA . PRO A 1 112 ? 3.523 -23.641 -16.984 1 77.81 112 PRO A CA 1
ATOM 916 C C . PRO A 1 112 ? 3.424 -24.484 -18.266 1 77.81 112 PRO A C 1
ATOM 918 O O . PRO A 1 112 ? 3.096 -25.672 -18.203 1 77.81 112 PRO A O 1
ATOM 921 N N . PRO A 1 113 ? 3.711 -23.672 -19.297 1 63.62 113 PRO A N 1
ATOM 922 C CA . PRO A 1 113 ? 3.678 -24.438 -20.547 1 63.62 113 PRO A CA 1
ATOM 923 C C . PRO A 1 113 ? 4.652 -25.625 -20.547 1 63.62 113 PRO A C 1
ATOM 925 O O . PRO A 1 113 ? 5.758 -25.5 -20.016 1 63.62 113 PRO A O 1
ATOM 928 N N . GLY A 1 114 ? 4.215 -26.672 -21.078 1 62.12 114 GLY A N 1
ATOM 929 C CA . GLY A 1 114 ? 5.051 -27.859 -21.172 1 62.12 114 GLY A CA 1
ATOM 930 C C . GLY A 1 114 ? 4.871 -28.797 -19.984 1 62.12 114 GLY A C 1
ATOM 931 O O . GLY A 1 114 ? 5.285 -29.953 -20.047 1 62.12 114 GLY A O 1
ATOM 932 N N . GLN A 1 115 ? 4.617 -28.188 -18.938 1 57.59 115 GLN A N 1
ATOM 933 C CA . GLN A 1 115 ? 4.41 -29.047 -17.781 1 57.59 115 GLN A CA 1
ATOM 934 C C . GLN A 1 115 ? 3.021 -29.672 -17.797 1 57.59 115 GLN A C 1
ATOM 936 O O . GLN A 1 115 ? 2.641 -30.391 -16.875 1 57.59 115 GLN A O 1
ATOM 941 N N . MET A 1 116 ? 2.217 -29.234 -18.812 1 52.81 116 MET A N 1
ATOM 942 C CA . MET A 1 116 ? 0.921 -29.906 -18.922 1 52.81 116 MET A CA 1
ATOM 943 C C . MET A 1 116 ? 1.094 -31.359 -19.297 1 52.81 116 MET A C 1
ATOM 945 O O . MET A 1 116 ? 1.722 -31.688 -20.312 1 52.81 116 MET A O 1
ATOM 949 N N . GLN A 1 117 ? 1.41 -32.219 -18.422 1 44.56 117 GLN A N 1
ATOM 950 C CA . GLN A 1 117 ? 1.48 -33.625 -18.828 1 44.56 117 GLN A CA 1
ATOM 951 C C . GLN A 1 117 ? 0.095 -34.156 -19.141 1 44.56 117 GLN A C 1
ATOM 953 O O . GLN A 1 117 ? -0.839 -34 -18.359 1 44.56 117 GLN A O 1
ATOM 958 N N . THR A 1 118 ? -0.405 -34 -20.406 1 41.25 118 THR A N 1
ATOM 959 C CA . THR A 1 118 ? -1.525 -34.812 -20.859 1 41.25 118 THR A CA 1
ATOM 960 C C . THR A 1 118 ? -1.372 -36.25 -20.375 1 41.25 118 THR A C 1
ATOM 962 O O . THR A 1 118 ? -0.338 -36.875 -20.609 1 41.25 118 THR A O 1
ATOM 965 N N . ARG A 1 119 ? -2.115 -36.688 -19.281 1 34.38 119 ARG A N 1
ATOM 966 C CA . ARG A 1 119 ? -2.322 -38.125 -19.266 1 34.38 119 ARG A CA 1
ATOM 967 C C . ARG A 1 119 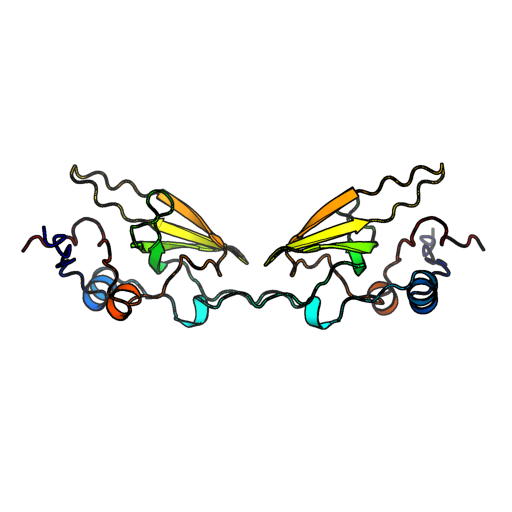? -3.275 -38.562 -20.375 1 34.38 119 ARG A C 1
ATOM 969 O O . ARG A 1 119 ? -4.234 -37.844 -20.688 1 34.38 119 ARG A O 1
ATOM 976 N N . LEU B 1 1 ? -26.891 -32.719 -15.828 1 30.11 1 LEU B N 1
ATOM 977 C CA . LEU B 1 1 ? -25.609 -32.594 -16.516 1 30.11 1 LEU B CA 1
ATOM 978 C C . LEU B 1 1 ? -24.5 -32.219 -15.531 1 30.11 1 LEU B C 1
ATOM 980 O O . LEU B 1 1 ? -24.547 -31.172 -14.906 1 30.11 1 LEU B O 1
ATOM 984 N N . LYS B 1 2 ? -23.891 -33.219 -14.859 1 34.66 2 LYS B N 1
ATOM 985 C CA . LYS B 1 2 ? -22.828 -33.094 -13.852 1 34.66 2 LYS B CA 1
ATOM 986 C C . LYS B 1 2 ? -21.688 -32.219 -14.359 1 34.66 2 LYS B C 1
ATOM 988 O O . LYS B 1 2 ? -21.219 -32.375 -15.484 1 34.66 2 LYS B O 1
ATOM 993 N N . ARG B 1 3 ? -21.656 -31.062 -14.031 1 39.34 3 ARG B N 1
ATOM 994 C CA . ARG B 1 3 ? -20.594 -30.156 -14.438 1 39.34 3 ARG B CA 1
ATOM 995 C C . ARG B 1 3 ? -19.234 -30.844 -14.352 1 39.34 3 ARG B C 1
ATOM 997 O O . ARG B 1 3 ? -18.891 -31.406 -13.32 1 39.34 3 ARG B O 1
ATOM 1004 N N . PRO B 1 4 ? -18.719 -31.453 -15.492 1 36.53 4 PRO B N 1
ATOM 1005 C CA . PRO B 1 4 ? -17.406 -32.094 -15.406 1 36.53 4 PRO B CA 1
ATOM 1006 C C . PRO B 1 4 ? -16.469 -31.438 -14.398 1 36.53 4 PRO B C 1
ATOM 1008 O O . PRO B 1 4 ? -16.469 -30.203 -14.289 1 36.53 4 PRO B O 1
ATOM 1011 N N . HIS B 1 5 ? -16.5 -31.844 -13.172 1 38.41 5 HIS B N 1
ATOM 1012 C CA . HIS B 1 5 ? -15.469 -31.484 -12.211 1 38.41 5 HIS B CA 1
ATOM 1013 C C . HIS B 1 5 ? -14.117 -31.281 -12.898 1 38.41 5 HIS B C 1
ATOM 1015 O O . HIS B 1 5 ? -13.609 -32.188 -13.555 1 38.41 5 HIS B O 1
ATOM 1021 N N . MET B 1 6 ? -13.953 -30.297 -13.711 1 38.41 6 MET B N 1
ATOM 1022 C CA . MET B 1 6 ? -12.625 -30.078 -14.266 1 38.41 6 MET B CA 1
ATOM 1023 C C . MET B 1 6 ? -11.547 -30.609 -13.32 1 38.41 6 MET B C 1
ATOM 1025 O O . MET B 1 6 ? -11.328 -30.047 -12.242 1 38.41 6 MET B O 1
ATOM 1029 N N . GLU B 1 7 ? -11.641 -31.828 -12.945 1 40.62 7 GLU B N 1
ATOM 1030 C CA . GLU B 1 7 ? -10.539 -32.531 -12.305 1 40.62 7 GLU B CA 1
ATOM 1031 C C . GLU B 1 7 ? -9.188 -31.984 -12.766 1 40.62 7 GLU B C 1
ATOM 1033 O O . GLU B 1 7 ? -8.898 -31.953 -13.961 1 40.62 7 GLU B O 1
ATOM 1038 N N . ASN B 1 8 ? -8.812 -30.797 -12.469 1 46 8 ASN B N 1
ATOM 1039 C CA . ASN B 1 8 ? -7.461 -30.297 -12.688 1 46 8 ASN B CA 1
ATOM 1040 C C . ASN B 1 8 ? -6.43 -31.406 -12.594 1 46 8 ASN B C 1
ATOM 1042 O O . ASN B 1 8 ? -5.992 -31.766 -11.5 1 46 8 ASN B O 1
ATOM 1046 N N . ILE B 1 9 ? -6.609 -32.469 -13.188 1 47.22 9 ILE B N 1
ATOM 1047 C CA . ILE B 1 9 ? -5.648 -33.562 -13.258 1 47.22 9 ILE B CA 1
ATOM 1048 C C . ILE B 1 9 ? -4.246 -33 -13.508 1 47.22 9 ILE B C 1
ATOM 1050 O O . ILE B 1 9 ? -3.598 -33.344 -14.492 1 47.22 9 ILE B O 1
ATOM 1054 N N . ASN B 1 10 ? -4.043 -31.719 -13.586 1 55.22 10 ASN B N 1
ATOM 1055 C CA . ASN B 1 10 ? -2.686 -31.297 -13.914 1 55.22 10 ASN B CA 1
ATOM 1056 C C . ASN B 1 10 ? -1.667 -31.875 -12.93 1 55.22 10 ASN B C 1
ATOM 1058 O O . ASN B 1 10 ? -1.943 -31.969 -11.734 1 55.22 10 ASN B O 1
ATOM 1062 N N . ASN B 1 11 ? -0.999 -32.938 -13.359 1 71.75 11 ASN B N 1
ATOM 1063 C CA . ASN B 1 11 ? 0.126 -33.625 -12.742 1 71.75 11 ASN B CA 1
ATOM 1064 C C . ASN B 1 11 ? 1.23 -32.656 -12.344 1 71.75 11 ASN B C 1
ATOM 1066 O O . ASN B 1 11 ? 2.398 -33.031 -12.25 1 71.75 11 ASN B O 1
ATOM 1070 N N . PHE B 1 12 ? 0.882 -31.516 -12.258 1 84.06 12 PHE B N 1
ATOM 1071 C CA . PHE B 1 12 ? 1.914 -30.562 -11.891 1 84.06 12 PHE B CA 1
ATOM 1072 C C . PHE B 1 12 ? 2.254 -30.672 -10.414 1 84.06 12 PHE B C 1
ATOM 1074 O O . PHE B 1 12 ? 1.36 -30.656 -9.562 1 84.06 12 PHE B O 1
ATOM 1081 N N . LEU B 1 13 ? 3.588 -30.891 -10.242 1 87.44 13 LEU B N 1
ATOM 1082 C CA . LEU B 1 13 ? 4.094 -30.938 -8.875 1 87.44 13 LEU B CA 1
ATOM 1083 C C . LEU B 1 13 ? 5.102 -29.828 -8.625 1 87.44 13 LEU B C 1
ATOM 1085 O O . LEU B 1 13 ? 6.16 -29.781 -9.258 1 87.44 13 LEU B O 1
ATOM 1089 N N . TRP B 1 14 ? 4.84 -29.031 -7.598 1 92.81 14 TRP B N 1
ATOM 1090 C CA . TRP B 1 14 ? 5.703 -27.891 -7.301 1 92.81 14 TRP B CA 1
ATOM 1091 C C . TRP B 1 14 ? 7.109 -28.359 -6.945 1 92.81 14 TRP B C 1
ATOM 1093 O O . TRP B 1 14 ? 8.094 -27.766 -7.387 1 92.81 14 TRP B O 1
ATOM 1103 N N . GLU B 1 15 ? 7.145 -29.328 -6.121 1 93 15 GLU B N 1
ATOM 1104 C CA . GLU B 1 15 ? 8.445 -29.797 -5.672 1 93 15 GLU B CA 1
ATOM 1105 C C . GLU B 1 15 ? 9.344 -30.156 -6.852 1 93 15 GLU B C 1
ATOM 1107 O O . GLU B 1 15 ? 10.508 -29.766 -6.898 1 93 15 GLU B O 1
ATOM 1112 N N . GLU B 1 16 ? 8.805 -30.891 -7.766 1 89.88 16 GLU B N 1
ATOM 1113 C CA . GLU B 1 16 ? 9.5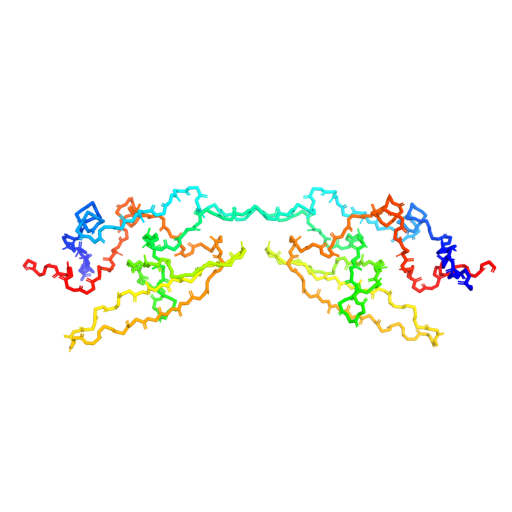55 -31.297 -8.953 1 89.88 16 GLU B CA 1
ATOM 1114 C C . GLU B 1 16 ? 9.906 -30.094 -9.82 1 89.88 16 GLU B C 1
ATOM 1116 O O . GLU B 1 16 ? 11.039 -29.953 -10.281 1 89.88 16 GLU B O 1
ATOM 1121 N N . TYR B 1 17 ? 8.992 -29.234 -9.984 1 89.19 17 TYR B N 1
ATOM 1122 C CA . TYR B 1 17 ? 9.18 -28.047 -10.82 1 89.19 17 TYR B CA 1
ATOM 1123 C C . TYR B 1 17 ? 10.273 -27.156 -10.258 1 89.19 17 TYR B C 1
ATOM 1125 O O . TYR B 1 17 ? 11.164 -26.719 -10.992 1 89.19 17 TYR B O 1
ATOM 1133 N N . LEU B 1 18 ? 10.211 -26.875 -8.93 1 92.56 18 LEU B N 1
ATOM 1134 C CA . LEU B 1 18 ? 11.203 -26.016 -8.297 1 92.56 18 LEU B CA 1
ATOM 1135 C C . LEU B 1 18 ? 12.602 -26.625 -8.406 1 92.56 18 LEU B C 1
ATOM 1137 O O . LEU B 1 18 ? 13.57 -25.922 -8.68 1 92.56 18 LEU B O 1
ATOM 1141 N N . HIS B 1 19 ? 12.672 -27.953 -8.219 1 91.62 19 HIS B N 1
ATOM 1142 C CA . HIS B 1 19 ? 13.945 -28.656 -8.32 1 91.62 19 HIS B CA 1
ATOM 1143 C C . HIS B 1 19 ? 14.5 -28.594 -9.734 1 91.62 19 HIS B C 1
ATOM 1145 O O . HIS B 1 19 ? 15.664 -28.25 -9.93 1 91.62 19 HIS B O 1
ATOM 1151 N N . GLU B 1 20 ? 13.727 -28.844 -10.711 1 86.31 20 GLU B N 1
ATOM 1152 C CA . GLU B 1 20 ? 14.141 -28.906 -12.109 1 86.31 20 GLU B CA 1
ATOM 1153 C C . GLU B 1 20 ? 14.578 -27.531 -12.609 1 86.31 20 GLU B C 1
ATOM 1155 O O . GLU B 1 20 ? 15.492 -27.422 -13.43 1 86.31 20 GLU B O 1
ATOM 1160 N N . THR B 1 21 ? 13.938 -26.5 -12.133 1 85 21 THR B N 1
ATOM 1161 C CA . THR B 1 21 ? 14.211 -25.172 -12.641 1 85 21 THR B CA 1
ATOM 1162 C C . THR B 1 21 ? 15.219 -24.453 -11.758 1 85 21 THR B C 1
ATOM 1164 O O . THR B 1 21 ? 15.688 -23.359 -12.094 1 85 21 THR B O 1
ATOM 1167 N N . GLY B 1 22 ? 15.492 -24.984 -10.625 1 89.25 22 GLY B N 1
ATOM 1168 C CA . GLY B 1 22 ? 16.391 -24.297 -9.703 1 89.25 22 GLY B CA 1
ATOM 1169 C C . GLY B 1 22 ? 15.789 -23.047 -9.102 1 89.25 22 GLY B C 1
ATOM 1170 O O . GLY B 1 22 ? 16.5 -22.062 -8.859 1 89.25 22 GLY B O 1
ATOM 1171 N N . SER B 1 23 ? 14.461 -23.141 -8.945 1 89.31 23 SER B N 1
ATOM 1172 C CA . SER B 1 23 ? 13.773 -21.969 -8.422 1 89.31 23 SER B CA 1
ATOM 1173 C C . SER B 1 23 ? 13.398 -22.141 -6.957 1 89.31 23 SER B C 1
ATOM 1175 O O . SER B 1 23 ? 13.445 -23.266 -6.434 1 89.31 23 SER B O 1
ATOM 1177 N N . THR B 1 24 ? 13.094 -20.938 -6.328 1 96.12 24 THR B N 1
ATOM 1178 C CA . THR B 1 24 ? 12.719 -20.922 -4.918 1 96.12 24 THR B CA 1
ATOM 1179 C C . THR B 1 24 ? 11.289 -20.422 -4.742 1 96.12 24 THR B C 1
ATOM 1181 O O . THR B 1 24 ? 10.883 -19.453 -5.395 1 96.12 24 THR B O 1
ATOM 1184 N N . ALA B 1 25 ? 10.602 -21.125 -3.934 1 97.75 25 ALA B N 1
ATOM 1185 C CA . ALA B 1 25 ? 9.266 -20.656 -3.572 1 97.75 25 ALA B CA 1
ATOM 1186 C C . ALA B 1 25 ? 9.344 -19.375 -2.738 1 97.75 25 ALA B C 1
ATOM 1188 O O . ALA B 1 25 ? 10.18 -19.266 -1.843 1 97.75 25 ALA B O 1
ATOM 1189 N N . ALA B 1 26 ? 8.477 -18.438 -3.033 1 98.25 26 ALA B N 1
ATOM 1190 C CA . ALA B 1 26 ? 8.367 -17.281 -2.143 1 98.25 26 ALA B CA 1
ATOM 1191 C C . ALA B 1 26 ? 7.949 -17.719 -0.739 1 98.25 26 ALA B C 1
ATOM 1193 O O . ALA B 1 26 ? 7.039 -18.531 -0.579 1 98.25 26 ALA B O 1
ATOM 1194 N N . PRO B 1 27 ? 8.578 -17.156 0.214 1 97.38 27 PRO B N 1
ATOM 1195 C CA . PRO B 1 27 ? 8.188 -17.516 1.578 1 97.38 27 PRO B CA 1
ATOM 1196 C C . PRO B 1 27 ? 6.777 -17.031 1.928 1 97.38 27 PRO B C 1
ATOM 1198 O O . PRO B 1 27 ? 6.34 -15.984 1.443 1 97.38 27 PRO B O 1
ATOM 1201 N N . SER B 1 28 ? 6.133 -17.797 2.811 1 96.44 28 SER B N 1
ATOM 1202 C CA . SER B 1 28 ? 4.758 -17.484 3.189 1 96.44 28 SER B CA 1
ATOM 1203 C C . SER B 1 28 ? 4.648 -16.094 3.797 1 96.44 28 SER B C 1
ATOM 1205 O O . SER B 1 28 ? 3.625 -15.414 3.646 1 96.44 28 SER B O 1
ATOM 1207 N N . SER B 1 29 ? 5.613 -15.641 4.453 1 95.56 29 SER B N 1
ATOM 1208 C CA . SER B 1 29 ? 5.602 -14.344 5.125 1 95.56 29 SER B CA 1
ATOM 1209 C C . SER B 1 29 ? 5.527 -13.195 4.117 1 95.56 29 SER B C 1
ATOM 1211 O O . SER B 1 29 ? 5.137 -12.078 4.465 1 95.56 29 SER B O 1
ATOM 1213 N N . ALA B 1 30 ? 5.887 -13.461 2.887 1 96.31 30 ALA B N 1
ATOM 1214 C CA . ALA B 1 30 ? 5.879 -12.43 1.858 1 96.31 30 ALA B CA 1
ATOM 1215 C C . ALA B 1 30 ? 4.453 -12.07 1.445 1 96.31 30 ALA B C 1
ATOM 1217 O O . ALA B 1 30 ? 4.215 -11 0.881 1 96.31 30 ALA B O 1
ATOM 1218 N N . PHE B 1 31 ? 3.533 -12.898 1.804 1 96.31 31 PHE B N 1
ATOM 1219 C CA . PHE B 1 31 ? 2.168 -12.734 1.32 1 96.31 31 PHE B CA 1
ATOM 1220 C C . PHE B 1 31 ? 1.3 -12.047 2.371 1 96.31 31 PHE B C 1
ATOM 1222 O O . PHE B 1 31 ? 0.072 -12.156 2.334 1 96.31 31 PHE B O 1
ATOM 1229 N N . ALA B 1 32 ? 1.896 -11.406 3.285 1 90.62 32 ALA B N 1
ATOM 1230 C CA . ALA B 1 32 ? 1.138 -10.719 4.328 1 90.62 32 ALA B CA 1
ATOM 1231 C C . ALA B 1 32 ? 0.308 -9.578 3.74 1 90.62 32 ALA B C 1
ATOM 1233 O O . ALA B 1 32 ? 0.801 -8.805 2.918 1 90.62 32 ALA B O 1
ATOM 1234 N N . LEU B 1 33 ? -0.923 -9.555 4.203 1 87.44 33 LEU B N 1
ATOM 1235 C CA . LEU B 1 33 ? -1.808 -8.477 3.777 1 87.44 33 LEU B CA 1
ATOM 1236 C C . LEU B 1 33 ? -1.574 -7.223 4.613 1 87.44 33 LEU B C 1
ATOM 1238 O O . LEU B 1 33 ? -1.159 -7.309 5.77 1 87.44 33 LEU B O 1
ATOM 1242 N N . ARG B 1 34 ? -1.832 -6.16 3.977 1 86.56 34 ARG B N 1
ATOM 1243 C CA . ARG B 1 34 ? -1.662 -4.879 4.656 1 86.56 34 ARG B CA 1
ATOM 1244 C C . ARG B 1 34 ? -2.734 -4.676 5.719 1 86.56 34 ARG B C 1
ATOM 1246 O O . ARG B 1 34 ? -3.912 -4.961 5.484 1 86.56 34 ARG B O 1
ATOM 1253 N N . ALA B 1 35 ? -2.291 -4.184 6.848 1 86.19 35 ALA B N 1
ATOM 1254 C CA . ALA B 1 35 ? -3.232 -3.885 7.926 1 86.19 35 ALA B CA 1
ATOM 1255 C C . ALA B 1 35 ? -4.098 -2.678 7.574 1 86.19 35 ALA B C 1
ATOM 1257 O O . ALA B 1 35 ? -3.641 -1.753 6.898 1 86.19 35 ALA B O 1
ATOM 1258 N N . PRO B 1 36 ? -5.375 -2.746 7.988 1 88.88 36 PRO B N 1
ATOM 1259 C CA . PRO B 1 36 ? -6.176 -1.531 7.828 1 88.88 36 PRO B CA 1
ATOM 1260 C C . PRO B 1 36 ? -5.559 -0.32 8.523 1 88.88 36 PRO B C 1
ATOM 1262 O O . PRO B 1 36 ? -4.887 -0.466 9.547 1 88.88 36 PRO B O 1
ATOM 1265 N N . HIS B 1 37 ? -5.727 0.71 7.816 1 92.25 37 HIS B N 1
ATOM 1266 C CA . HIS B 1 37 ? -5.234 1.913 8.477 1 92.25 37 HIS B CA 1
ATOM 1267 C C . HIS B 1 37 ? -6.246 2.439 9.492 1 92.25 37 HIS B C 1
ATOM 1269 O O . HIS B 1 37 ? -7.371 1.939 9.57 1 92.25 37 HIS B O 1
ATOM 1275 N N . GLY B 1 38 ? -5.914 3.365 10.391 1 95 38 GLY B N 1
ATOM 1276 C CA . GLY B 1 38 ? -6.75 3.871 11.469 1 95 38 GLY B CA 1
ATOM 1277 C C . GLY B 1 38 ? -7.266 5.273 11.211 1 95 38 GLY B C 1
ATOM 1278 O O . GLY B 1 38 ? -7.852 5.898 12.102 1 95 38 GLY B O 1
ATOM 1279 N N . PHE B 1 39 ? -7.156 5.754 9.969 1 97.56 39 PHE B N 1
ATOM 1280 C CA . PHE B 1 39 ? -7.633 7.094 9.656 1 97.56 39 PHE B CA 1
ATOM 1281 C C . PHE B 1 39 ? -9.156 7.125 9.578 1 97.56 39 PHE B C 1
ATOM 1283 O O . PHE B 1 39 ? -9.773 6.18 9.086 1 97.56 39 PHE B O 1
ATOM 1290 N N . GLN B 1 40 ? -9.711 8.18 10.039 1 97.12 40 GLN B N 1
ATOM 1291 C CA . GLN B 1 40 ? -11.133 8.461 9.906 1 97.12 40 GLN B CA 1
ATOM 1292 C C . GLN B 1 40 ? -11.375 9.859 9.359 1 97.12 40 GLN B C 1
ATOM 1294 O O . GLN B 1 40 ? -10.547 10.758 9.547 1 97.12 40 GLN B O 1
ATOM 1299 N N . VAL B 1 41 ? -12.539 9.977 8.727 1 95.06 41 VAL B N 1
ATOM 1300 C CA . VAL B 1 41 ? -12.938 11.281 8.219 1 95.06 41 VAL B CA 1
ATOM 1301 C C . VAL B 1 41 ? -12.969 12.289 9.367 1 95.06 41 VAL B C 1
ATOM 1303 O O . VAL B 1 41 ? -13.391 11.961 10.477 1 95.06 41 VAL B O 1
ATOM 1306 N N . ASN B 1 42 ? -12.492 13.453 9.102 1 93.75 42 ASN B N 1
ATOM 1307 C CA . ASN B 1 42 ? -12.477 14.594 10.008 1 93.75 42 ASN B CA 1
ATOM 1308 C C . ASN B 1 42 ? -11.234 14.594 10.891 1 93.75 42 ASN B C 1
ATOM 1310 O O . ASN B 1 42 ? -11 15.547 11.648 1 93.75 42 ASN B O 1
ATOM 1314 N N . TYR B 1 43 ? -10.461 13.586 10.797 1 96.94 43 TYR B N 1
ATOM 1315 C CA . TYR B 1 43 ? -9.18 13.625 11.492 1 96.94 43 TYR B CA 1
ATOM 1316 C C . TYR B 1 43 ? -8.281 14.727 10.938 1 96.94 43 TYR B C 1
ATOM 1318 O O . TYR B 1 43 ? -8.305 15.008 9.734 1 96.94 43 TYR B O 1
ATOM 1326 N N . ARG B 1 44 ? -7.473 15.289 11.836 1 96.12 44 ARG B N 1
ATOM 1327 C CA . ARG B 1 44 ? -6.48 16.297 11.461 1 96.12 44 ARG B CA 1
ATOM 1328 C C . ARG B 1 44 ? -5.07 15.727 11.523 1 96.12 44 ARG B C 1
ATOM 1330 O O . ARG B 1 44 ? -4.77 14.891 12.383 1 96.12 44 ARG B O 1
ATOM 1337 N N . LEU B 1 45 ? -4.27 16.172 10.617 1 97.25 45 LEU B N 1
ATOM 1338 C CA . LEU B 1 45 ? -2.881 15.734 10.516 1 97.25 45 LEU B CA 1
ATOM 1339 C C . LEU B 1 45 ? -2.027 16.797 9.82 1 97.25 45 LEU B C 1
ATOM 1341 O O . LEU B 1 45 ? -2.521 17.875 9.484 1 97.25 45 LEU B O 1
ATOM 1345 N N . GLU B 1 46 ? -0.735 16.594 9.875 1 96.5 46 GLU B N 1
ATOM 1346 C CA . GLU B 1 46 ? 0.219 17.391 9.109 1 96.5 46 GLU B CA 1
ATOM 1347 C C . GLU B 1 46 ? 0.671 16.641 7.852 1 96.5 46 GLU B C 1
ATOM 1349 O O . GLU B 1 46 ? 0.996 15.461 7.902 1 96.5 46 GLU B O 1
ATOM 1354 N N . ALA B 1 47 ? 0.566 17.312 6.688 1 96.69 47 ALA B N 1
ATOM 1355 C CA . ALA B 1 47 ? 0.929 16.641 5.445 1 96.69 47 ALA B CA 1
ATOM 1356 C C . ALA B 1 47 ? 1.78 17.547 4.559 1 96.69 47 ALA B C 1
ATOM 1358 O O . ALA B 1 47 ? 1.573 18.766 4.516 1 96.69 47 ALA B O 1
ATOM 1359 N N . VAL B 1 48 ? 2.711 16.891 3.842 1 95.88 48 VAL B N 1
ATOM 1360 C CA . VAL B 1 48 ? 3.521 17.594 2.852 1 95.88 48 VAL B CA 1
ATOM 1361 C C . VAL B 1 48 ? 2.654 17.984 1.658 1 95.88 48 VAL B C 1
ATOM 1363 O O . VAL B 1 48 ? 1.901 17.172 1.132 1 95.88 48 VAL B O 1
ATOM 1366 N N . ASP B 1 49 ? 2.738 19.25 1.296 1 90.12 49 ASP B N 1
ATOM 1367 C CA . ASP B 1 49 ? 2.082 19.703 0.071 1 90.12 49 ASP B CA 1
ATOM 1368 C C . ASP B 1 49 ? 2.85 19.234 -1.165 1 90.12 49 ASP B C 1
ATOM 1370 O O . ASP B 1 49 ? 3.916 19.766 -1.478 1 90.12 49 ASP B O 1
ATOM 1374 N N . ARG B 1 50 ? 2.283 18.391 -1.914 1 88.19 50 ARG B N 1
ATOM 1375 C CA . ARG B 1 50 ? 2.994 17.766 -3.029 1 88.19 50 ARG B CA 1
ATOM 1376 C C . ARG B 1 50 ? 3.246 18.766 -4.145 1 88.19 50 ARG B C 1
ATOM 1378 O O . ARG B 1 50 ? 4.133 18.578 -4.977 1 88.19 50 ARG B O 1
ATOM 1385 N N . ARG B 1 51 ? 2.418 19.781 -4.219 1 85.06 51 ARG B N 1
ATOM 1386 C CA . ARG B 1 51 ? 2.623 20.859 -5.184 1 85.06 51 ARG B CA 1
ATOM 1387 C C . ARG B 1 51 ? 3.791 21.75 -4.777 1 85.06 51 ARG B C 1
ATOM 1389 O O . ARG B 1 51 ? 4.395 22.406 -5.621 1 85.06 51 ARG B O 1
ATOM 1396 N N . ASN B 1 52 ? 4.02 21.766 -3.516 1 87.44 52 ASN B N 1
ATOM 1397 C CA . ASN B 1 52 ? 5.16 22.453 -2.922 1 87.44 52 ASN B CA 1
ATOM 1398 C C . ASN B 1 52 ? 5.805 21.625 -1.814 1 87.44 52 ASN B C 1
ATOM 1400 O O . ASN B 1 52 ? 5.602 21.891 -0.63 1 87.44 52 ASN B O 1
ATOM 1404 N N . PRO B 1 53 ? 6.66 20.688 -2.15 1 91.25 53 PRO B N 1
ATOM 1405 C CA . PRO B 1 53 ? 7.113 19.641 -1.222 1 91.25 53 PRO B CA 1
ATOM 1406 C C . PRO B 1 53 ? 7.938 20.203 -0.064 1 91.25 53 PRO B C 1
ATOM 1408 O O . PRO B 1 53 ? 8.25 19.484 0.882 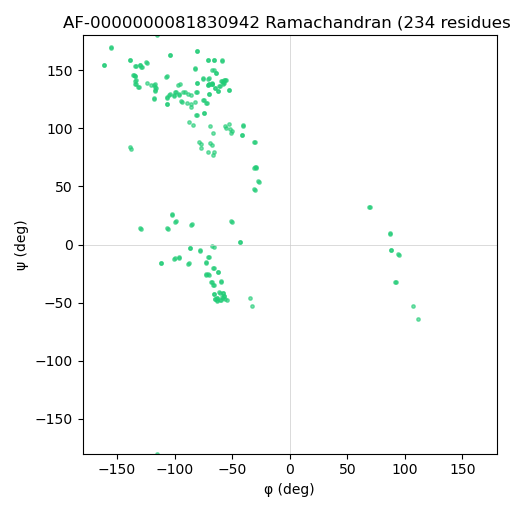1 91.25 53 PRO B O 1
ATOM 1411 N N . VAL B 1 54 ? 8.227 21.484 0.019 1 91.19 54 VAL B N 1
ATOM 1412 C CA . VAL B 1 54 ? 8.945 22.078 1.139 1 91.19 54 VAL B CA 1
ATOM 1413 C C . VAL B 1 54 ? 7.961 22.469 2.24 1 91.19 54 VAL B C 1
ATOM 1415 O O . VAL B 1 54 ? 8.359 22.719 3.379 1 91.19 54 VAL B O 1
ATOM 1418 N N . LEU B 1 55 ? 6.715 22.516 1.854 1 90.25 55 LEU B N 1
ATOM 1419 C CA . LEU B 1 55 ? 5.711 22.984 2.803 1 90.25 55 LEU B CA 1
ATOM 1420 C C . LEU B 1 55 ? 4.98 21.812 3.451 1 90.25 55 LEU B C 1
ATOM 1422 O O . LEU B 1 55 ? 4.605 20.859 2.768 1 90.25 55 LEU B O 1
ATOM 1426 N N . ILE B 1 56 ? 4.891 21.844 4.699 1 93.88 56 ILE B N 1
ATOM 1427 C CA . ILE B 1 56 ? 4.008 20.969 5.461 1 93.88 56 ILE B CA 1
ATOM 1428 C C . ILE B 1 56 ? 2.812 21.75 5.98 1 93.88 56 ILE B C 1
ATOM 1430 O O . ILE B 1 56 ? 2.98 22.812 6.59 1 93.88 56 ILE B O 1
ATOM 1434 N N . ARG B 1 57 ? 1.585 21.266 5.676 1 92.69 57 ARG B N 1
ATOM 1435 C CA . ARG B 1 57 ? 0.375 22.016 5.996 1 92.69 57 ARG B CA 1
ATOM 1436 C C . ARG B 1 57 ? -0.572 21.172 6.855 1 92.69 57 ARG B C 1
ATOM 1438 O O . ARG B 1 57 ? -0.51 19.953 6.848 1 92.69 57 ARG B O 1
ATOM 1445 N N . VAL B 1 58 ? -1.416 21.953 7.578 1 93 58 VAL B N 1
ATOM 1446 C CA . VAL B 1 58 ? -2.555 21.312 8.227 1 93 58 VAL B CA 1
ATOM 1447 C C . VAL B 1 58 ? -3.475 20.688 7.176 1 93 58 VAL B C 1
ATOM 1449 O O . VAL B 1 58 ? -3.773 21.328 6.16 1 93 58 VAL B O 1
ATOM 1452 N N . ALA B 1 59 ? -3.814 19.422 7.477 1 94.38 59 ALA B N 1
ATOM 1453 C CA . ALA B 1 59 ? -4.688 18.719 6.543 1 94.38 59 ALA B CA 1
ATOM 1454 C C . ALA B 1 59 ? -5.812 18 7.277 1 94.38 59 ALA B C 1
ATOM 1456 O O . ALA B 1 59 ? -5.703 17.719 8.469 1 94.38 59 ALA B O 1
ATOM 1457 N N . THR B 1 60 ? -6.918 17.812 6.566 1 94.12 60 THR B N 1
ATOM 1458 C CA . THR B 1 60 ? -8.086 17.094 7.059 1 94.12 60 THR B CA 1
ATOM 1459 C C . THR B 1 60 ? -8.344 15.844 6.227 1 94.12 60 THR B C 1
ATOM 1461 O O . THR B 1 60 ? -8.281 15.891 4.996 1 94.12 60 THR B O 1
ATOM 1464 N N . VAL B 1 61 ? -8.57 14.75 6.949 1 96.25 61 VAL B N 1
ATOM 1465 C CA . VAL B 1 61 ? -9.023 13.57 6.227 1 96.25 61 VAL B CA 1
ATOM 1466 C C . VAL B 1 61 ? -10.469 13.758 5.781 1 96.25 61 VAL B C 1
ATOM 1468 O O . VAL B 1 61 ? -11.359 13.945 6.613 1 96.25 61 VAL B O 1
ATOM 1471 N N . THR B 1 62 ? -10.719 13.68 4.473 1 95.31 62 THR B N 1
ATOM 1472 C CA . THR B 1 62 ? -12.062 13.961 3.971 1 95.31 62 THR B CA 1
ATOM 1473 C C . THR B 1 62 ? -12.719 12.695 3.428 1 95.31 62 THR B C 1
ATOM 1475 O O . THR B 1 62 ? -13.938 12.656 3.229 1 95.31 62 THR B O 1
ATOM 1478 N N . ASP B 1 63 ? -11.93 11.664 3.182 1 96.75 63 ASP B N 1
ATOM 1479 C CA . ASP B 1 63 ? -12.422 10.375 2.711 1 96.75 63 ASP B CA 1
ATOM 1480 C C . ASP B 1 63 ? -11.391 9.266 2.957 1 96.75 63 ASP B C 1
ATOM 1482 O O . ASP B 1 63 ? -10.211 9.547 3.148 1 96.75 63 ASP B O 1
ATOM 1486 N N . THR B 1 64 ? -11.93 8.055 3.059 1 96.75 64 THR B N 1
ATOM 1487 C CA . THR B 1 64 ? -11.039 6.918 3.277 1 96.75 64 THR B CA 1
ATOM 1488 C C . THR B 1 64 ? -11.406 5.758 2.355 1 96.75 64 THR B C 1
ATOM 1490 O O . THR B 1 64 ? -12.578 5.535 2.064 1 96.75 64 THR B O 1
ATOM 1493 N N . GLU B 1 65 ? -10.422 5.141 1.815 1 95 65 GLU B N 1
ATOM 1494 C CA . GLU B 1 65 ? -10.492 3.822 1.188 1 95 65 GLU B CA 1
ATOM 1495 C C . GLU B 1 65 ? -9.656 2.803 1.953 1 95 65 GLU B C 1
ATOM 1497 O O . GLU B 1 65 ? -9.078 3.121 2.994 1 95 65 GLU B O 1
ATOM 1502 N N . ASP B 1 66 ? -9.633 1.667 1.529 1 90.06 66 ASP B N 1
ATOM 1503 C CA . ASP B 1 66 ? -8.984 0.582 2.258 1 90.06 66 ASP B CA 1
ATOM 1504 C C . ASP B 1 66 ? -7.512 0.895 2.514 1 90.06 66 ASP B C 1
ATOM 1506 O O . ASP B 1 66 ? -7.008 0.678 3.617 1 90.06 66 ASP B O 1
ATOM 1510 N N . TYR B 1 67 ? -6.848 1.432 1.529 1 90.56 67 TYR B N 1
ATOM 1511 C CA . TYR B 1 67 ? -5.406 1.608 1.686 1 90.56 67 TYR B CA 1
ATOM 1512 C C . TYR B 1 67 ? -4.992 3.035 1.343 1 90.56 67 TYR B C 1
ATOM 1514 O O . TYR B 1 67 ? -3.803 3.326 1.208 1 90.56 67 TYR B O 1
ATOM 1522 N N . ARG B 1 68 ? -5.98 3.891 1.256 1 94.94 68 ARG B N 1
ATOM 1523 C CA . ARG B 1 68 ? -5.719 5.281 0.893 1 94.94 68 ARG B CA 1
ATOM 1524 C C . ARG B 1 68 ? -6.562 6.234 1.732 1 94.94 68 ARG B C 1
ATOM 1526 O O . ARG B 1 68 ? -7.605 5.844 2.264 1 94.94 68 ARG B O 1
ATOM 1533 N N . VAL B 1 69 ? -6.09 7.48 1.8 1 97.12 69 VAL B N 1
ATOM 1534 C CA . VAL B 1 69 ? -6.82 8.555 2.467 1 97.12 69 VAL B CA 1
ATOM 1535 C C . VAL B 1 69 ? -6.824 9.805 1.59 1 97.12 69 VAL B C 1
ATOM 1537 O O . VAL B 1 69 ? -5.84 10.094 0.911 1 97.12 69 VAL B O 1
ATOM 1540 N N . LYS B 1 70 ? -7.973 10.461 1.593 1 97 70 LYS B N 1
ATOM 1541 C CA . LYS B 1 70 ? -8.07 11.766 0.951 1 97 70 LYS B CA 1
ATOM 1542 C C . LYS B 1 70 ? -7.84 12.891 1.956 1 97 70 LYS B C 1
ATOM 1544 O O . LYS B 1 70 ? -8.516 12.961 2.986 1 97 70 LYS B O 1
ATOM 1549 N N . VAL B 1 71 ? -6.855 13.688 1.622 1 96.31 71 VAL B N 1
ATOM 1550 C CA . VAL B 1 71 ? -6.566 14.781 2.547 1 96.31 71 VAL B CA 1
ATOM 1551 C C . VAL B 1 71 ? -6.805 16.125 1.855 1 96.31 71 VAL B C 1
ATOM 1553 O O . VAL B 1 71 ? -6.504 16.281 0.67 1 96.31 71 VAL B O 1
ATOM 1556 N N . LEU B 1 72 ? -7.398 17.031 2.549 1 92.25 72 LEU B N 1
ATOM 1557 C CA . LEU B 1 72 ? -7.676 18.406 2.121 1 92.25 72 LEU B CA 1
ATOM 1558 C C . LEU B 1 72 ? -6.754 19.391 2.828 1 92.25 72 LEU B C 1
ATOM 1560 O O . LEU B 1 72 ? -6.676 19.406 4.059 1 92.25 72 LEU B O 1
ATOM 1564 N N . PHE B 1 73 ? -6.051 20.062 1.936 1 87.69 73 PHE B N 1
ATOM 1565 C CA . PHE B 1 73 ? -5.188 21.109 2.465 1 87.69 73 PHE B CA 1
ATOM 1566 C C . PHE B 1 73 ? -5.941 22.438 2.564 1 87.69 73 PHE B C 1
ATOM 1568 O O . PHE B 1 73 ? -6.723 22.781 1.676 1 87.69 73 PHE B O 1
ATOM 1575 N N . THR B 1 74 ? -5.867 23.016 3.682 1 70.5 74 THR B N 1
ATOM 1576 C CA . THR B 1 74 ? -6.391 24.359 3.812 1 70.5 74 THR B CA 1
ATOM 1577 C C . THR B 1 74 ? -5.332 25.391 3.432 1 70.5 74 THR B C 1
ATOM 1579 O O . THR B 1 74 ? -4.238 25.406 3.998 1 70.5 74 THR B O 1
ATOM 1582 N N . LEU B 1 75 ? -5.5 26.031 2.17 1 62.06 75 LEU B N 1
ATOM 1583 C CA . LEU B 1 75 ? -4.508 27 1.704 1 62.06 75 LEU B CA 1
ATOM 1584 C C . LEU B 1 75 ? -4.898 28.406 2.107 1 62.06 75 LEU B C 1
ATOM 1586 O O . LEU B 1 75 ? -6.086 28.75 2.16 1 62.06 75 LEU B O 1
ATOM 1590 N N . VAL B 1 76 ? -3.883 29.062 2.684 1 53.12 76 VAL B N 1
ATOM 1591 C CA . VAL B 1 76 ? -4.051 30.484 2.967 1 53.12 76 VAL B CA 1
ATOM 1592 C C . VAL B 1 76 ? -3.84 31.281 1.689 1 53.12 76 VAL B C 1
ATOM 1594 O O . VAL B 1 76 ? -2.809 31.156 1.027 1 53.12 76 VAL B O 1
ATOM 1597 N N . HIS B 1 77 ? -4.871 31.484 0.912 1 52.25 77 HIS B N 1
ATOM 1598 C CA . HIS B 1 77 ? -4.57 32.469 -0.118 1 52.25 77 HIS B CA 1
ATOM 1599 C C . HIS B 1 77 ? -4.805 33.875 0.393 1 52.25 77 HIS B C 1
ATOM 1601 O O . HIS B 1 77 ? -5.68 34.125 1.232 1 52.25 77 HIS B O 1
ATOM 1607 N N . TYR B 1 78 ? -3.822 34.625 0.371 1 50.56 78 TYR B N 1
ATOM 1608 C CA . TYR B 1 78 ? -3.9 36.031 0.741 1 50.56 78 TYR B CA 1
ATOM 1609 C C . TYR B 1 78 ? -5.238 36.656 0.33 1 50.56 78 TYR B C 1
ATOM 1611 O O . TYR B 1 78 ? -5.773 37.531 1.017 1 50.56 78 TYR B O 1
ATOM 1619 N N . ASP B 1 79 ? -5.574 36.406 -0.751 1 50.84 79 ASP B N 1
ATOM 1620 C CA . ASP B 1 79 ? -6.695 37.188 -1.258 1 50.84 79 ASP B CA 1
ATOM 1621 C C . ASP B 1 79 ? -8.031 36.562 -0.848 1 50.84 79 ASP B C 1
ATOM 1623 O O . ASP B 1 79 ? -9.094 37.031 -1.281 1 50.84 79 ASP B O 1
ATOM 1627 N N . GLY B 1 80 ? -8.227 35.656 0.109 1 48.41 80 GLY B N 1
ATOM 1628 C CA . GLY B 1 80 ? -9.508 35.219 0.64 1 48.41 80 GLY B CA 1
ATOM 1629 C C . GLY B 1 80 ? -9.906 33.844 0.21 1 48.41 80 GLY B C 1
ATOM 1630 O O . GLY B 1 80 ? -10.68 33.156 0.892 1 48.41 80 GLY B O 1
ATOM 1631 N N . TRP B 1 81 ? -9.953 33.438 -1.057 1 52.91 81 TRP B N 1
ATOM 1632 C CA . TRP B 1 81 ? -10.555 32.188 -1.526 1 52.91 81 TRP B CA 1
ATOM 1633 C C . TRP B 1 81 ? -9.641 31.016 -1.248 1 52.91 81 TRP B C 1
ATOM 1635 O O . TRP B 1 81 ? -8.445 31.062 -1.557 1 52.91 81 TRP B O 1
ATOM 1645 N N . SER B 1 82 ? -9.773 30.516 -0.135 1 57.09 82 SER B N 1
ATOM 1646 C CA . SER B 1 82 ? -8.961 29.359 0.208 1 57.09 82 SER B CA 1
ATOM 1647 C C . SER B 1 82 ? -9.094 28.266 -0.844 1 57.09 82 SER B C 1
ATOM 1649 O O . SER B 1 82 ? -10.203 27.953 -1.294 1 57.09 82 SER B O 1
ATOM 1651 N N . THR B 1 83 ? -8.031 28.172 -1.675 1 58.47 83 THR B N 1
ATOM 1652 C CA . THR B 1 83 ? -8.016 27.031 -2.58 1 58.47 83 THR B CA 1
ATOM 1653 C C . THR B 1 83 ? -7.789 25.734 -1.811 1 58.47 83 THR B C 1
ATOM 1655 O O . THR B 1 83 ? -6.898 25.656 -0.961 1 58.47 83 THR B O 1
ATOM 1658 N N . LEU B 1 84 ? -8.859 25 -1.597 1 66.62 84 LEU B N 1
ATOM 1659 C CA . LEU B 1 84 ? -8.781 23.641 -1.042 1 66.62 84 LEU B CA 1
ATOM 1660 C C . LEU B 1 84 ? -8.633 22.609 -2.15 1 66.62 84 LEU B C 1
ATOM 1662 O O . LEU B 1 84 ? -9.227 22.75 -3.221 1 66.62 84 LEU B O 1
ATOM 1666 N N . PHE B 1 85 ? -7.547 21.859 -2.045 1 78.81 85 PHE B N 1
ATOM 1667 C CA . PHE B 1 85 ? -7.48 20.734 -2.971 1 78.81 85 PHE B CA 1
ATOM 1668 C C . PHE B 1 85 ? -7.305 19.422 -2.217 1 78.81 85 PHE B C 1
ATOM 1670 O O . PHE B 1 85 ? -6.621 19.375 -1.192 1 78.81 85 PHE B O 1
ATOM 1677 N N . ASP B 1 86 ? -8.008 18.438 -2.676 1 87.25 86 ASP B N 1
ATOM 1678 C CA . ASP B 1 86 ? -7.934 17.094 -2.117 1 87.25 86 ASP B CA 1
ATOM 1679 C C . ASP B 1 86 ? -6.984 16.203 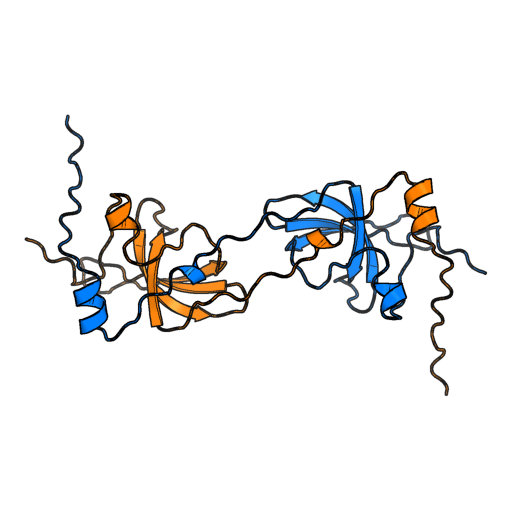-2.926 1 87.25 86 ASP B C 1
ATOM 1681 O O . ASP B 1 86 ? -6.867 16.359 -4.145 1 87.25 86 ASP B O 1
ATOM 1685 N N . VAL B 1 87 ? -6.273 15.516 -2.184 1 93.81 87 VAL B N 1
ATOM 1686 C CA . VAL B 1 87 ? -5.387 14.562 -2.844 1 93.81 87 VAL B CA 1
ATOM 1687 C C . VAL B 1 87 ? -5.516 13.195 -2.182 1 93.81 87 VAL B C 1
ATOM 1689 O O . VAL B 1 87 ? -5.602 13.094 -0.956 1 93.81 87 VAL B O 1
ATOM 1692 N N . TRP B 1 88 ? -5.598 12.156 -2.957 1 95.88 88 TRP B N 1
ATOM 1693 C CA . TRP B 1 88 ? -5.516 10.797 -2.432 1 95.88 88 TRP B CA 1
ATOM 1694 C C . TRP B 1 88 ? -4.062 10.383 -2.209 1 95.88 88 TRP B C 1
ATOM 1696 O O . TRP B 1 88 ? -3.217 10.578 -3.084 1 95.88 88 TRP B O 1
ATOM 1706 N N . LEU B 1 89 ? -3.801 9.875 -1.082 1 95.5 89 LEU B N 1
ATOM 1707 C CA . LEU B 1 89 ? -2.504 9.305 -0.735 1 95.5 89 LEU B CA 1
ATOM 1708 C C . LEU B 1 89 ? -2.662 7.898 -0.167 1 95.5 89 LEU B C 1
ATOM 1710 O O . LEU B 1 89 ? -3.688 7.586 0.442 1 95.5 89 LEU B O 1
ATOM 1714 N N . ASP B 1 90 ? -1.572 7.129 -0.384 1 93.81 90 ASP B N 1
ATOM 1715 C CA . ASP B 1 90 ? -1.524 5.898 0.4 1 93.81 90 ASP B CA 1
ATOM 1716 C C . ASP B 1 90 ? -1.551 6.199 1.896 1 93.81 90 ASP B C 1
ATOM 1718 O O . ASP B 1 90 ? -0.913 7.152 2.355 1 93.81 90 ASP B O 1
ATOM 1722 N N . SER B 1 91 ? -2.285 5.375 2.625 1 95.25 91 SER B N 1
ATOM 1723 C CA . SER B 1 91 ? -2.424 5.605 4.059 1 95.25 91 SER B CA 1
ATOM 1724 C C . SER B 1 91 ? -1.076 5.512 4.77 1 95.25 91 SER B C 1
ATOM 1726 O O . SER B 1 91 ? -0.904 6.055 5.863 1 95.25 91 SER B O 1
ATOM 1728 N N . ASP B 1 92 ? -0.162 4.797 4.16 1 93.88 92 ASP B N 1
ATOM 1729 C CA . ASP B 1 92 ? 1.168 4.668 4.75 1 93.88 92 ASP B CA 1
ATOM 1730 C C . ASP B 1 92 ? 2.17 5.578 4.043 1 93.88 92 ASP B C 1
ATOM 1732 O O . ASP B 1 92 ? 3.359 5.262 3.969 1 93.88 92 ASP B O 1
ATOM 1736 N N . HIS B 1 93 ? 1.735 6.586 3.484 1 93.94 93 HIS B N 1
ATOM 1737 C CA . HIS B 1 93 ? 2.619 7.516 2.793 1 93.94 93 HIS B CA 1
ATOM 1738 C C . HIS B 1 93 ? 3.494 8.281 3.781 1 93.94 93 HIS B C 1
ATOM 1740 O O . HIS B 1 93 ? 3.002 8.773 4.797 1 93.94 93 HIS B O 1
ATOM 1746 N N . PRO B 1 94 ? 4.73 8.445 3.463 1 94.31 94 PRO B N 1
ATOM 1747 C CA . PRO B 1 94 ? 5.652 9.109 4.391 1 94.31 94 PRO B CA 1
ATOM 1748 C C . PRO B 1 94 ? 5.383 10.602 4.531 1 94.31 94 PRO B C 1
ATOM 1750 O O . PRO B 1 94 ? 5.93 11.25 5.422 1 94.31 94 PRO B O 1
ATOM 1753 N N . ASP B 1 95 ? 4.566 11.172 3.715 1 96 95 ASP B N 1
ATOM 1754 C CA . ASP B 1 95 ? 4.27 12.602 3.744 1 96 95 ASP B CA 1
ATOM 1755 C C . ASP B 1 95 ? 3.146 12.914 4.73 1 96 95 ASP B C 1
ATOM 1757 O O . ASP B 1 95 ? 2.76 14.07 4.895 1 96 95 ASP B O 1
ATOM 1761 N N . LEU B 1 96 ? 2.605 11.953 5.309 1 97.56 96 LEU B N 1
ATOM 1762 C CA . LEU B 1 96 ? 1.588 12.117 6.34 1 97.56 96 LEU B CA 1
ATOM 1763 C C . LEU B 1 96 ? 2.209 12.062 7.73 1 97.56 96 LEU B C 1
ATOM 1765 O O . LEU B 1 96 ? 2.924 11.109 8.055 1 97.56 96 LEU B O 1
ATOM 1769 N N . HIS B 1 97 ? 1.891 13.031 8.492 1 97.94 97 HIS B N 1
ATOM 1770 C CA . HIS B 1 97 ? 2.479 13.109 9.82 1 97.94 97 HIS B CA 1
ATOM 1771 C C . HIS B 1 97 ? 1.419 13.422 10.875 1 97.94 97 HIS B C 1
ATOM 1773 O O . HIS B 1 97 ? 0.476 14.172 10.609 1 97.94 97 HIS B O 1
ATOM 1779 N N . PRO B 1 98 ? 1.635 12.836 12.039 1 98.19 98 PRO B N 1
ATOM 1780 C CA . PRO B 1 98 ? 0.701 13.156 13.125 1 98.19 98 PRO B CA 1
ATOM 1781 C C . PRO B 1 98 ? 0.785 14.617 13.562 1 98.19 98 PRO B C 1
ATOM 1783 O O . PRO B 1 98 ? 1.797 15.281 13.32 1 98.19 98 PRO B O 1
ATOM 1786 N N . VAL B 1 99 ? -0.237 14.953 14.133 1 96.88 99 VAL B N 1
ATOM 1787 C CA . VAL B 1 99 ? -0.273 16.281 14.734 1 96.88 99 VAL B CA 1
ATOM 1788 C C . VAL B 1 99 ? 0.933 16.469 15.648 1 96.88 99 VAL B C 1
ATOM 1790 O O . VAL B 1 99 ? 1.268 15.578 16.438 1 96.88 99 VAL B O 1
ATOM 1793 N N . GLY B 1 100 ? 1.638 17.625 15.531 1 95.81 100 GLY B N 1
ATOM 1794 C CA . GLY B 1 100 ? 2.758 17.938 16.406 1 95.81 100 GLY B CA 1
ATOM 1795 C C . GLY B 1 100 ? 4.098 17.547 15.82 1 95.81 100 GLY B C 1
ATOM 1796 O O . GLY B 1 100 ? 5.148 17.859 16.391 1 95.81 100 GLY B O 1
ATOM 1797 N N . TRP B 1 101 ? 4.07 16.828 14.727 1 97 101 TRP B N 1
ATOM 1798 C CA . TRP B 1 101 ? 5.309 16.344 14.125 1 97 101 TRP B CA 1
ATOM 1799 C C . TRP B 1 101 ? 6.23 17.516 13.781 1 97 101 TRP B C 1
ATOM 1801 O O . TRP B 1 101 ? 7.426 17.484 14.086 1 97 101 TRP B O 1
ATOM 1811 N N . CYS B 1 102 ? 5.75 18.562 13.18 1 95.69 102 CYS B N 1
ATOM 1812 C CA . CYS B 1 102 ? 6.551 19.719 12.805 1 95.69 102 CYS B CA 1
ATOM 1813 C C . CYS B 1 102 ? 7.199 20.359 14.023 1 95.69 102 CYS B C 1
ATOM 1815 O O . CYS B 1 102 ? 8.391 20.688 14 1 95.69 102 CYS B O 1
ATOM 1817 N N . GLN B 1 103 ? 6.41 20.562 15.031 1 93.56 103 GLN B N 1
ATOM 1818 C CA . GLN B 1 103 ? 6.934 21.141 16.266 1 93.56 103 GLN B CA 1
ATOM 1819 C C . GLN B 1 103 ? 8.086 20.297 16.812 1 93.56 103 GLN B C 1
ATOM 1821 O O . GLN B 1 103 ? 9.133 20.844 17.188 1 93.56 103 GLN B O 1
ATOM 1826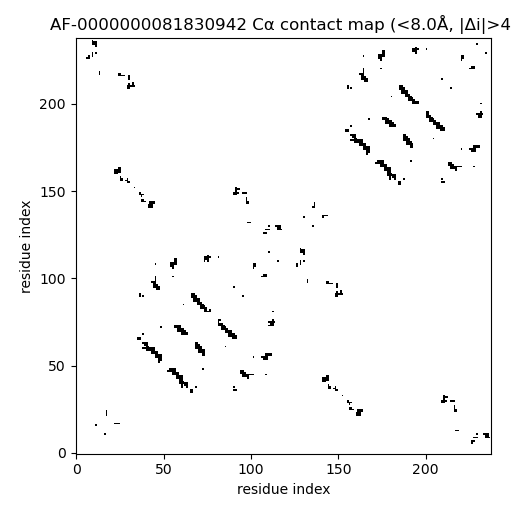 N N . ARG B 1 104 ? 7.898 19.031 16.812 1 95.62 104 ARG B N 1
ATOM 1827 C CA . ARG B 1 104 ? 8.883 18.109 17.391 1 95.62 104 ARG B CA 1
ATOM 1828 C C . ARG B 1 104 ? 10.164 18.094 16.562 1 95.62 104 ARG B C 1
ATOM 1830 O O . ARG B 1 104 ? 11.258 17.953 17.094 1 95.62 104 ARG B O 1
ATOM 1837 N N . THR B 1 105 ? 10.086 18.281 15.289 1 95.25 105 THR B N 1
ATOM 1838 C CA . THR B 1 105 ? 11.234 18.125 14.414 1 95.25 105 THR B CA 1
ATOM 1839 C C . THR B 1 105 ? 11.836 19.484 14.062 1 95.25 105 THR B C 1
ATOM 1841 O O . THR B 1 105 ? 12.906 19.562 13.453 1 95.25 105 THR B O 1
ATOM 1844 N N . GLY B 1 106 ? 11.109 20.531 14.375 1 92.81 106 GLY B N 1
ATOM 1845 C CA . GLY B 1 106 ? 11.602 21.859 14.094 1 92.81 106 GLY B CA 1
ATOM 1846 C C . GLY B 1 106 ? 11.258 22.344 12.695 1 92.81 106 GLY B C 1
ATOM 1847 O O . GLY B 1 106 ? 11.766 23.375 12.242 1 92.81 106 GLY B O 1
ATOM 1848 N N . HIS B 1 107 ? 10.422 21.625 11.961 1 92.75 107 HIS B N 1
ATOM 1849 C CA . HIS B 1 107 ? 9.961 22.047 10.641 1 92.75 107 HIS B CA 1
ATOM 1850 C C . HIS B 1 107 ? 8.828 23.062 10.758 1 92.75 107 HIS B C 1
ATOM 1852 O O . HIS B 1 107 ? 7.945 22.906 11.609 1 92.75 107 HIS B O 1
ATOM 1858 N N . PRO B 1 108 ? 8.836 24.094 9.93 1 91.38 108 PRO B N 1
ATOM 1859 C CA . PRO B 1 108 ? 7.715 25.031 9.969 1 91.38 108 PRO B CA 1
ATOM 1860 C C . PRO B 1 108 ? 6.402 24.422 9.492 1 91.38 108 PRO B C 1
ATOM 1862 O O . PRO B 1 108 ? 6.398 23.641 8.539 1 91.38 108 PRO B O 1
ATOM 1865 N N . LEU B 1 109 ? 5.391 24.734 10.195 1 92.94 109 LEU B N 1
ATOM 1866 C CA . LEU B 1 109 ? 4.043 24.328 9.805 1 92.94 109 LEU B CA 1
ATOM 1867 C C . LEU B 1 109 ? 3.271 25.5 9.211 1 92.94 109 LEU B C 1
ATOM 1869 O O . LEU B 1 109 ? 3.248 26.578 9.797 1 92.94 109 LEU B O 1
ATOM 1873 N N . GLU B 1 110 ? 2.707 25.203 8.023 1 87.69 110 GLU B N 1
ATOM 1874 C CA . GLU B 1 110 ? 1.811 26.203 7.453 1 87.69 110 GLU B CA 1
ATOM 1875 C C . GLU B 1 110 ? 0.417 26.125 8.07 1 87.69 110 GLU B C 1
ATOM 1877 O O . GLU B 1 110 ? -0.296 25.141 7.855 1 87.69 110 GLU B O 1
ATOM 1882 N N . PRO B 1 111 ? 0.065 27.109 8.812 1 83.38 111 PRO B N 1
ATOM 1883 C CA . PRO B 1 111 ? -1.26 27.078 9.438 1 83.38 111 PRO B CA 1
ATOM 1884 C C . PRO B 1 111 ? -2.393 27.266 8.43 1 83.38 111 PRO B C 1
ATOM 1886 O O . PRO B 1 111 ? -2.148 27.688 7.297 1 83.38 111 PRO B O 1
ATOM 1889 N N . PRO B 1 112 ? -3.602 26.781 8.883 1 78.25 112 PRO B N 1
ATOM 1890 C CA . PRO B 1 112 ? -4.754 27.094 8.039 1 78.25 112 PRO B CA 1
ATOM 1891 C C . PRO B 1 112 ? -4.957 28.594 7.855 1 78.25 112 PRO B C 1
ATOM 1893 O O . PRO B 1 112 ? -4.457 29.391 8.656 1 78.25 112 PRO B O 1
ATOM 1896 N N . PRO B 1 113 ? -5.672 28.781 6.746 1 64.38 113 PRO B N 1
ATOM 1897 C CA . PRO B 1 113 ? -5.941 30.219 6.559 1 64.38 113 PRO B CA 1
ATOM 1898 C C . PRO B 1 113 ? -6.668 30.844 7.742 1 64.38 113 PRO B C 1
ATOM 1900 O O . PRO B 1 113 ? -7.539 30.203 8.344 1 64.38 113 PRO B O 1
ATOM 1903 N N . GLY B 1 114 ? -6.301 32 8.047 1 62.56 114 GLY B N 1
ATOM 1904 C CA . GLY B 1 114 ? -6.934 32.719 9.141 1 62.56 114 GLY B CA 1
ATOM 1905 C C . GLY B 1 114 ? -6.234 32.5 10.477 1 62.56 114 GLY B C 1
ATOM 1906 O O . GLY B 1 114 ? -6.469 33.219 11.43 1 62.56 114 GLY B O 1
ATOM 1907 N N . GLN B 1 115 ? -5.738 31.359 10.562 1 57.88 115 GLN B N 1
ATOM 1908 C CA . GLN B 1 115 ? -5.031 31.094 11.812 1 57.88 115 GLN B CA 1
ATOM 1909 C C . GLN B 1 115 ? -3.646 31.734 11.805 1 57.88 115 GLN B C 1
ATOM 1911 O O . GLN B 1 115 ? -2.877 31.562 12.75 1 57.88 115 GLN B O 1
ATOM 1916 N N . MET B 1 116 ? -3.297 32.312 10.633 1 53.25 116 MET B N 1
ATOM 1917 C CA . MET B 1 116 ? -2.021 33.031 10.625 1 53.25 116 MET B CA 1
ATOM 1918 C C . MET B 1 116 ? -2.078 34.25 11.523 1 53.25 116 MET B C 1
ATOM 1920 O O . MET B 1 116 ? -2.941 35.125 11.352 1 53.25 116 MET B O 1
ATOM 1924 N N . GLN B 1 117 ? -1.993 34.125 12.766 1 44.72 117 GLN B N 1
ATOM 1925 C CA . GLN B 1 117 ? -1.983 35.312 13.586 1 44.72 117 GLN B CA 1
ATOM 1926 C C . GLN B 1 117 ? -0.697 36.125 13.375 1 44.72 117 GLN B C 1
ATOM 1928 O O . GLN B 1 117 ? 0.401 35.562 13.453 1 44.72 117 GLN B O 1
ATOM 1933 N N . THR B 1 118 ? -0.634 37.031 12.352 1 41.31 118 THR B N 1
ATOM 1934 C CA . THR B 1 118 ? 0.398 38.062 12.344 1 41.31 118 THR B CA 1
ATOM 1935 C C . THR B 1 118 ? 0.605 38.625 13.75 1 41.31 118 THR B C 1
ATOM 1937 O O . THR B 1 118 ? -0.354 39.031 14.406 1 41.31 118 THR B O 1
ATOM 1940 N N . ARG B 1 119 ? 1.7 38.219 14.477 1 34.25 119 ARG B N 1
ATOM 1941 C CA . ARG B 1 119 ? 2.092 39.188 15.508 1 34.25 119 ARG B CA 1
ATOM 1942 C C . ARG B 1 119 ? 2.662 40.438 14.875 1 34.25 119 ARG B C 1
ATOM 1944 O O . ARG B 1 119 ? 3.359 40.406 13.867 1 34.25 119 ARG B O 1
#